Protein AF-A0A2H9Q437-F1 (afdb_monomer_lite)

pLDDT: mean 87.08, std 14.56, range [34.66, 98.44]

Radius of gyration: 19.04 Å; chains: 1; bounding box: 44×34×55 Å

Sequence (224 aa):
SFNDWSELGSDIAIENQYLFAENVIQGEKVYFIIVPFEMPYKIADVMSVFSQKYCFVNTPEEIKKELESLKGNVLPFNFTNSPSKCKDNSISVCFQSSGCDVNVKGTCTDRECKGELYKNGFIEKNNTQIYYSNGLLYGAVFSSPENYQCNVKRLVRKLGYVSEVYSEKSRLSANRCNTGLQPDTIFLSKLAENYKDLNDLRLIEAQAEIIDSKNKALGECNLY

Structure (mmCIF, N/CA/C/O backbone):
data_AF-A0A2H9Q437-F1
#
_entry.id   AF-A0A2H9Q437-F1
#
loop_
_atom_site.group_PDB
_atom_site.id
_atom_site.type_symbol
_atom_site.label_atom_id
_atom_site.label_alt_id
_atom_site.label_comp_id
_atom_site.label_asym_id
_atom_site.label_entity_id
_atom_site.label_seq_id
_atom_site.pdbx_PDB_ins_code
_atom_site.Cartn_x
_atom_site.Cartn_y
_atom_site.Cartn_z
_atom_site.occupancy
_atom_site.B_iso_or_equiv
_atom_site.auth_seq_id
_atom_site.auth_comp_id
_atom_site.auth_asym_id
_atom_site.auth_atom_id
_atom_site.pdbx_PDB_model_num
ATOM 1 N N . SER A 1 1 ? -21.218 0.328 -28.872 1.00 34.66 1 SER A N 1
ATOM 2 C CA . SER A 1 1 ? -22.243 0.738 -27.899 1.00 34.66 1 SER A CA 1
ATOM 3 C C . SER A 1 1 ? -21.690 0.425 -26.521 1.00 34.66 1 SER A C 1
ATOM 5 O O . SER A 1 1 ? -21.534 -0.747 -26.223 1.00 34.66 1 SER A O 1
ATOM 7 N N . PHE A 1 2 ? -21.237 1.434 -25.776 1.00 35.12 2 PHE A N 1
ATOM 8 C CA . PHE A 1 2 ? -20.540 1.311 -24.484 1.00 35.12 2 PHE A CA 1
ATOM 9 C C . PHE A 1 2 ? -21.347 2.090 -23.443 1.00 35.12 2 PHE A C 1
ATOM 11 O O . PHE A 1 2 ? -20.992 3.223 -23.132 1.00 35.12 2 PHE A O 1
ATOM 18 N N . ASN A 1 3 ? -22.503 1.568 -23.021 1.00 41.91 3 ASN A N 1
ATOM 19 C CA . ASN A 1 3 ? -23.325 2.286 -22.045 1.00 41.91 3 ASN A CA 1
ATOM 20 C C . ASN A 1 3 ? -24.351 1.429 -21.290 1.00 41.91 3 ASN A C 1
ATOM 22 O O . ASN A 1 3 ? -25.426 1.926 -20.988 1.00 41.91 3 ASN A O 1
ATOM 26 N N . ASP A 1 4 ? -24.013 0.189 -20.937 1.00 38.34 4 ASP A N 1
ATOM 27 C CA . ASP A 1 4 ? -24.803 -0.563 -19.958 1.00 38.34 4 ASP A CA 1
ATOM 28 C C . ASP A 1 4 ? -23.929 -0.868 -18.742 1.00 38.34 4 ASP A C 1
ATOM 30 O O . ASP A 1 4 ? -23.079 -1.758 -18.758 1.00 38.34 4 ASP A O 1
ATOM 34 N N . TRP A 1 5 ? -24.110 -0.072 -17.689 1.00 47.59 5 TRP A N 1
ATOM 35 C CA . TRP A 1 5 ? -23.714 -0.469 -16.344 1.00 47.59 5 TRP A CA 1
ATOM 36 C C . TRP A 1 5 ? -24.651 -1.595 -15.909 1.00 47.59 5 TRP A C 1
ATOM 38 O O . TRP A 1 5 ? -25.869 -1.437 -15.971 1.00 47.59 5 TRP A O 1
ATOM 48 N N . SER A 1 6 ? -24.093 -2.731 -15.497 1.00 44.50 6 SER A N 1
ATOM 49 C CA . SER A 1 6 ? -24.877 -3.864 -15.010 1.00 44.50 6 SER A CA 1
ATOM 50 C C . SER A 1 6 ? -25.648 -3.487 -13.740 1.00 44.50 6 SER A C 1
ATOM 52 O O . SER A 1 6 ? -25.113 -2.805 -12.862 1.00 44.50 6 SER A O 1
ATOM 54 N N . GLU A 1 7 ? -26.905 -3.927 -13.647 1.00 42.28 7 GLU A N 1
ATOM 55 C CA . GLU A 1 7 ? -27.774 -3.714 -12.487 1.00 42.28 7 GLU A CA 1
ATOM 56 C C . GLU A 1 7 ? -27.087 -4.161 -11.184 1.00 42.28 7 GLU A C 1
ATOM 58 O O . GLU A 1 7 ? -26.446 -5.212 -11.119 1.00 42.28 7 GLU A O 1
ATOM 63 N N . LEU A 1 8 ? -27.219 -3.354 -10.125 1.00 42.88 8 LEU A N 1
ATOM 64 C CA . LEU A 1 8 ? -26.717 -3.681 -8.788 1.00 42.88 8 LEU A CA 1
ATOM 65 C C . LEU A 1 8 ? -27.310 -5.024 -8.333 1.00 42.88 8 LEU A C 1
ATOM 67 O O . LEU A 1 8 ? -28.502 -5.110 -8.052 1.00 42.88 8 LEU A O 1
ATOM 71 N N . GLY A 1 9 ? -26.466 -6.055 -8.253 1.00 45.25 9 GLY A N 1
ATOM 72 C CA . GLY A 1 9 ? -26.863 -7.419 -7.885 1.00 45.25 9 GLY A CA 1
ATOM 73 C C . GLY A 1 9 ? -26.708 -8.465 -8.993 1.00 45.25 9 GLY A C 1
ATOM 74 O O . GLY A 1 9 ? -26.935 -9.641 -8.721 1.00 45.25 9 GLY A O 1
ATOM 75 N N . SER A 1 10 ? -26.290 -8.093 -10.208 1.00 38.56 10 SER A N 1
ATOM 76 C CA . SER A 1 10 ? -25.803 -9.081 -11.179 1.00 38.56 10 SER A CA 1
ATOM 77 C C . SER A 1 10 ? -24.508 -9.726 -10.674 1.00 38.56 10 SER A C 1
ATOM 79 O O . SER A 1 10 ? -23.687 -9.020 -10.088 1.00 38.56 10 SER A O 1
ATOM 81 N N . ASP A 1 11 ? -24.296 -11.018 -10.939 1.00 40.59 11 ASP A N 1
ATOM 82 C CA . ASP A 1 11 ? -23.022 -11.707 -10.697 1.00 40.59 11 ASP A CA 1
ATOM 83 C C . ASP A 1 11 ? -21.885 -10.969 -11.417 1.00 40.59 11 ASP A C 1
ATOM 85 O O . ASP A 1 11 ? -21.627 -11.170 -12.606 1.00 40.59 11 ASP A O 1
ATOM 89 N N . ILE A 1 12 ? -21.193 -10.082 -10.702 1.00 43.88 12 ILE A N 1
ATOM 90 C CA . ILE A 1 12 ? -19.955 -9.504 -11.197 1.00 43.88 12 ILE A CA 1
ATOM 91 C C . ILE A 1 12 ? -18.882 -10.541 -10.892 1.00 43.88 12 ILE A C 1
ATOM 93 O O . ILE A 1 12 ? -18.331 -10.592 -9.793 1.00 43.88 12 ILE A O 1
ATOM 97 N N . ALA A 1 13 ? -18.575 -11.375 -11.880 1.00 42.72 13 ALA A N 1
ATOM 98 C CA . ALA A 1 13 ? -17.328 -12.117 -11.883 1.00 42.72 13 ALA A CA 1
ATOM 99 C C . ALA A 1 13 ? -16.179 -11.106 -12.044 1.00 42.72 13 ALA A C 1
ATOM 101 O O . ALA A 1 13 ? -15.689 -10.881 -13.150 1.00 42.72 13 ALA A O 1
ATOM 102 N N . ILE A 1 14 ? -15.763 -10.443 -10.955 1.00 47.12 14 ILE A N 1
ATOM 103 C CA . ILE A 1 14 ? -14.483 -9.739 -10.978 1.00 47.12 14 ILE A CA 1
ATOM 104 C C . ILE A 1 14 ? -13.384 -10.795 -10.870 1.00 47.12 14 ILE A C 1
ATOM 106 O O . ILE A 1 14 ? -13.000 -11.230 -9.782 1.00 47.12 14 ILE A O 1
ATOM 110 N N . GLU A 1 15 ? -12.849 -11.204 -12.014 1.00 49.69 15 GLU A N 1
ATOM 111 C CA . GLU A 1 15 ? -11.624 -11.990 -12.040 1.00 49.69 15 GLU A CA 1
ATOM 112 C C . GLU A 1 15 ? -10.456 -11.131 -11.518 1.00 49.69 15 GLU A C 1
ATOM 114 O O . GLU A 1 15 ? -10.170 -10.052 -12.037 1.00 49.69 15 GLU A O 1
ATOM 119 N N . ASN A 1 16 ? -9.737 -11.639 -10.510 1.00 54.88 16 ASN A N 1
ATOM 120 C CA . ASN A 1 16 ? -8.502 -11.068 -9.940 1.00 54.88 16 ASN A CA 1
ATOM 121 C C . ASN A 1 16 ? -8.636 -9.890 -8.951 1.00 54.88 16 ASN A C 1
ATOM 123 O O . ASN A 1 16 ? -7.741 -9.041 -8.897 1.00 54.88 16 ASN A O 1
ATOM 127 N N . GLN A 1 17 ? -9.684 -9.850 -8.124 1.00 64.94 17 GLN A N 1
ATOM 128 C CA . GLN A 1 17 ? -9.726 -8.948 -6.965 1.00 64.94 17 GLN A CA 1
ATOM 129 C C . GLN A 1 17 ? -8.932 -9.482 -5.769 1.00 64.94 17 GLN A C 1
ATOM 131 O O . GLN A 1 17 ? -8.966 -10.671 -5.439 1.00 64.94 17 GLN A O 1
ATOM 136 N N . TYR A 1 18 ? -8.220 -8.573 -5.104 1.00 82.69 18 TYR A N 1
ATOM 137 C CA . TYR A 1 18 ? -7.504 -8.855 -3.866 1.00 82.69 18 TYR A CA 1
ATOM 138 C C . TYR A 1 18 ? -8.364 -8.388 -2.705 1.00 82.69 18 TYR A C 1
ATOM 140 O O . TYR A 1 18 ? -8.604 -7.192 -2.549 1.00 82.69 18 TYR A O 1
ATOM 148 N N . LEU A 1 19 ? -8.853 -9.358 -1.939 1.00 87.88 19 LEU A N 1
ATOM 149 C CA . LEU A 1 19 ? -9.804 -9.156 -0.858 1.00 87.88 19 LEU A CA 1
ATOM 150 C C . LEU A 1 19 ? -9.075 -8.906 0.461 1.00 87.88 19 LEU A C 1
ATOM 152 O O . LEU A 1 19 ? -8.436 -9.810 0.997 1.00 87.88 19 LEU A O 1
ATOM 156 N N . PHE A 1 20 ? -9.233 -7.712 1.012 1.00 94.12 20 PHE A N 1
ATOM 157 C CA . PHE A 1 20 ? -8.734 -7.328 2.323 1.00 94.12 20 PHE A CA 1
ATOM 158 C C . PHE A 1 20 ? -9.893 -7.321 3.313 1.00 94.12 20 PHE A C 1
ATOM 160 O O . PHE A 1 20 ? -10.792 -6.492 3.220 1.00 94.12 20 PHE A O 1
ATOM 167 N N . ALA A 1 21 ? -9.873 -8.249 4.263 1.00 93.75 21 ALA A N 1
ATOM 168 C CA . ALA A 1 21 ? -10.899 -8.363 5.289 1.00 93.75 21 ALA A CA 1
ATOM 169 C C . ALA A 1 21 ? -10.328 -8.907 6.600 1.00 93.75 21 ALA A C 1
ATOM 171 O O . ALA A 1 21 ? -9.226 -9.465 6.641 1.00 93.75 21 ALA A O 1
ATOM 172 N N . GLU A 1 22 ? -11.082 -8.746 7.682 1.00 93.38 22 GLU A N 1
ATOM 173 C CA . GLU A 1 22 ? -10.845 -9.476 8.926 1.00 93.38 22 GLU A CA 1
ATOM 174 C C . GLU A 1 22 ? -10.922 -10.995 8.713 1.00 93.38 22 GLU A C 1
ATOM 176 O O . GLU A 1 22 ? -11.561 -11.478 7.777 1.00 93.38 22 GLU A O 1
ATOM 181 N N . ASN A 1 23 ? -10.295 -11.762 9.610 1.00 89.31 23 ASN A N 1
ATOM 182 C CA . ASN A 1 23 ? -10.333 -13.231 9.573 1.00 89.31 23 ASN A CA 1
ATOM 183 C C . ASN A 1 23 ? -11.765 -13.783 9.655 1.00 89.31 23 ASN A C 1
ATOM 185 O O . ASN A 1 23 ? -12.073 -14.817 9.066 1.00 89.31 23 ASN A O 1
ATOM 189 N N . VAL A 1 24 ? -12.640 -13.085 10.382 1.00 87.38 24 VAL A N 1
ATOM 190 C CA . VAL A 1 24 ? -14.064 -13.401 10.483 1.00 87.38 24 VAL A CA 1
ATOM 191 C C . VAL A 1 24 ? -14.851 -12.105 10.344 1.00 87.38 24 VAL A C 1
ATOM 193 O O . VAL A 1 24 ? -14.668 -11.172 11.123 1.00 87.38 24 VAL A O 1
ATOM 196 N N . ILE A 1 25 ? -15.760 -12.057 9.372 1.00 85.75 25 ILE A N 1
ATOM 197 C CA . ILE A 1 25 ? -16.700 -10.947 9.211 1.00 85.75 25 ILE A CA 1
ATOM 198 C C . ILE A 1 25 ? -18.007 -11.334 9.897 1.00 85.75 25 ILE A C 1
ATOM 200 O O . ILE A 1 25 ? -18.633 -12.330 9.540 1.00 85.75 25 ILE A O 1
ATOM 204 N N . GLN A 1 26 ? -18.420 -10.544 10.885 1.00 83.38 26 GLN A N 1
ATOM 205 C CA . GLN A 1 26 ? -19.687 -10.723 11.595 1.00 83.38 26 GLN A CA 1
ATOM 206 C C . GLN A 1 26 ? -20.509 -9.441 11.501 1.00 83.38 26 GLN A C 1
ATOM 208 O O . GLN A 1 26 ? -20.019 -8.357 11.822 1.00 83.38 26 GLN A O 1
ATOM 213 N N . GLY A 1 27 ? -21.757 -9.551 11.060 1.00 82.12 27 GLY A N 1
ATOM 214 C CA . GLY A 1 27 ? -22.682 -8.426 10.986 1.00 82.12 27 GLY A CA 1
ATOM 215 C C . GLY A 1 27 ? -23.828 -8.689 10.020 1.00 82.12 27 GLY A C 1
ATOM 216 O O . GLY A 1 27 ? -23.713 -9.508 9.115 1.00 82.12 27 GLY A O 1
ATOM 217 N N . GLU A 1 28 ? -24.935 -7.974 10.208 1.00 82.38 28 GLU A N 1
ATOM 218 C CA . GLU A 1 28 ? -26.109 -8.059 9.325 1.00 82.38 28 GLU A CA 1
ATOM 219 C C . GLU A 1 28 ? -25.860 -7.431 7.947 1.00 82.38 28 GLU A C 1
ATOM 221 O O . GLU A 1 28 ? -26.541 -7.757 6.978 1.00 82.38 28 GLU A O 1
ATOM 226 N N . LYS A 1 29 ? -24.896 -6.507 7.861 1.00 87.19 29 LYS A N 1
ATOM 227 C CA . LYS A 1 29 ? -24.512 -5.807 6.634 1.00 87.19 29 LYS A CA 1
ATOM 228 C C . LYS A 1 29 ? -23.013 -5.916 6.420 1.00 87.19 29 LYS A C 1
ATOM 230 O O . LYS A 1 29 ? -22.235 -5.728 7.355 1.00 87.19 29 LYS A O 1
ATOM 235 N N . VAL A 1 30 ? -22.637 -6.164 5.173 1.00 88.75 30 VAL A N 1
ATOM 236 C CA . VAL A 1 30 ? -21.254 -6.169 4.706 1.00 88.75 30 VAL A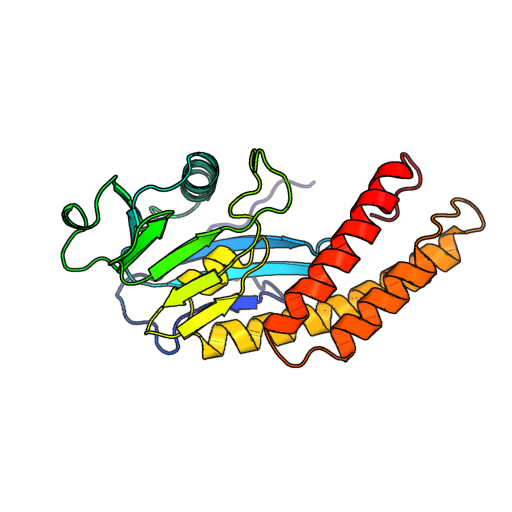 CA 1
ATOM 237 C C . VAL A 1 30 ? -21.087 -5.003 3.744 1.00 88.75 30 VAL A C 1
ATOM 239 O O . VAL A 1 30 ? -21.902 -4.804 2.845 1.00 88.75 30 VAL A O 1
ATOM 242 N N . TYR A 1 31 ? -20.041 -4.222 3.962 1.00 89.38 31 TYR A N 1
ATOM 243 C CA . TYR A 1 31 ? -19.655 -3.086 3.145 1.00 89.38 31 TYR A CA 1
ATOM 244 C C . TYR A 1 31 ? -18.354 -3.416 2.440 1.00 89.38 31 TYR A C 1
ATOM 246 O O . TYR A 1 31 ? -17.525 -4.169 2.953 1.00 89.38 31 TYR A O 1
ATOM 254 N N . PHE A 1 32 ? -18.169 -2.821 1.274 1.00 87.81 32 PHE A N 1
ATOM 255 C CA . PHE A 1 32 ? -16.923 -2.919 0.548 1.00 87.81 32 PHE A CA 1
ATOM 256 C C . PHE A 1 32 ? -16.563 -1.574 -0.058 1.00 87.81 32 PHE A C 1
ATOM 258 O O . PHE A 1 32 ? -17.437 -0.785 -0.425 1.00 87.81 32 PHE A O 1
ATOM 265 N N . ILE A 1 33 ? -15.265 -1.340 -0.169 1.00 88.56 33 ILE A N 1
ATOM 266 C CA . ILE A 1 33 ? -14.701 -0.270 -0.978 1.00 88.56 33 ILE A CA 1
ATOM 267 C C . ILE A 1 33 ? -13.684 -0.865 -1.939 1.00 88.56 33 ILE A C 1
ATOM 269 O O . ILE A 1 33 ? -13.053 -1.876 -1.630 1.00 88.56 33 ILE A O 1
ATOM 273 N N . ILE A 1 34 ? -13.546 -0.246 -3.105 1.00 87.75 34 ILE A N 1
ATOM 274 C CA . ILE A 1 34 ? -12.624 -0.688 -4.145 1.00 87.75 34 ILE A CA 1
ATOM 275 C C . ILE A 1 34 ? -11.745 0.499 -4.510 1.00 87.75 34 ILE A C 1
ATOM 277 O O . ILE A 1 34 ? -12.262 1.546 -4.896 1.00 87.75 34 ILE A O 1
ATOM 281 N N . VAL A 1 35 ? -10.433 0.324 -4.386 1.00 87.94 35 VAL A N 1
ATOM 282 C CA . VAL A 1 35 ? -9.434 1.349 -4.704 1.00 87.94 35 VAL A CA 1
ATOM 283 C C . VAL A 1 35 ? -8.406 0.749 -5.666 1.00 87.94 35 VAL A C 1
ATOM 285 O O . VAL A 1 35 ? -7.940 -0.370 -5.430 1.00 87.94 35 VAL A O 1
ATOM 288 N N . PRO A 1 36 ? -8.052 1.430 -6.769 1.00 88.88 36 PRO A N 1
ATOM 289 C CA . PRO A 1 36 ? -7.011 0.946 -7.666 1.00 88.88 36 PRO A CA 1
ATOM 290 C C . PRO A 1 36 ? -5.653 0.922 -6.953 1.00 88.88 36 PRO A C 1
ATOM 292 O O . PRO A 1 36 ? -5.295 1.844 -6.224 1.00 88.88 36 PRO A O 1
ATOM 295 N N . PHE A 1 37 ? -4.879 -0.135 -7.185 1.00 91.69 37 PHE A N 1
ATOM 296 C CA . PHE A 1 37 ? -3.501 -0.249 -6.720 1.00 91.69 37 PHE A CA 1
ATOM 297 C C . PHE A 1 37 ? -2.537 -0.186 -7.905 1.00 91.69 37 PHE A C 1
ATOM 299 O O . PHE A 1 37 ? -2.549 -1.049 -8.793 1.00 91.69 37 PHE A O 1
ATOM 306 N N . GLU A 1 38 ? -1.691 0.841 -7.891 1.00 92.81 38 GLU A N 1
ATOM 307 C CA . GLU A 1 38 ? -0.719 1.153 -8.937 1.00 92.81 38 GLU A CA 1
ATOM 308 C C . GLU A 1 38 ? 0.684 1.229 -8.338 1.00 92.81 38 GLU A C 1
ATOM 310 O O . GLU A 1 38 ? 0.889 1.891 -7.316 1.00 92.81 38 GLU A O 1
ATOM 315 N N . MET A 1 39 ? 1.635 0.522 -8.957 1.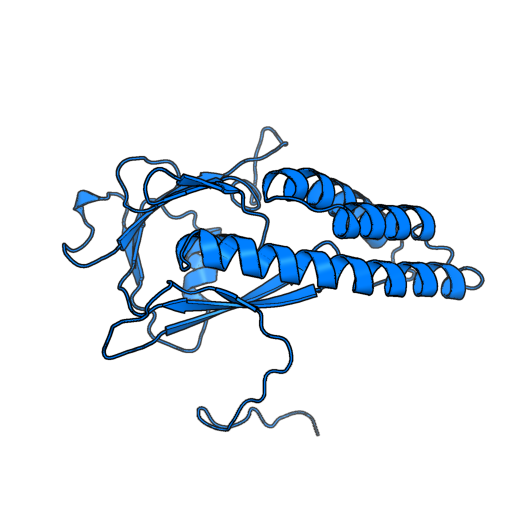00 93.69 39 MET A N 1
ATOM 316 C CA . MET A 1 39 ? 3.026 0.489 -8.501 1.00 93.69 39 MET A CA 1
ATOM 317 C C . MET A 1 39 ? 3.964 -0.102 -9.574 1.00 93.69 39 MET A C 1
ATOM 319 O O . MET A 1 39 ? 4.297 -1.273 -9.479 1.00 93.69 39 MET A O 1
ATOM 323 N N . PRO A 1 40 ? 4.434 0.642 -10.593 1.00 94.94 40 PRO A N 1
ATOM 324 C CA . PRO A 1 40 ? 4.066 2.016 -10.930 1.00 94.94 40 PRO A CA 1
ATOM 325 C C . PRO A 1 40 ? 2.863 2.118 -11.873 1.00 94.94 40 PRO A C 1
ATOM 327 O O . PRO A 1 40 ? 2.181 3.129 -11.895 1.00 94.94 40 PRO A O 1
ATOM 330 N N . TYR A 1 41 ? 2.582 1.072 -12.641 1.00 93.44 41 TYR A N 1
ATOM 331 C CA . TYR A 1 41 ? 1.376 0.944 -13.458 1.00 93.44 41 TYR A CA 1
ATOM 332 C C . TYR A 1 41 ? 0.290 0.199 -12.670 1.00 93.44 41 TYR A C 1
ATOM 334 O O . TYR A 1 41 ? 0.561 -0.403 -11.624 1.00 93.44 41 TYR A O 1
ATOM 342 N N . LYS A 1 42 ? -0.947 0.197 -13.181 1.00 92.44 42 LYS A N 1
ATOM 343 C CA . LYS A 1 42 ? -2.077 -0.509 -12.559 1.00 92.44 42 LYS A CA 1
ATOM 344 C C . LYS A 1 42 ? -1.806 -2.011 -12.418 1.00 92.44 42 LYS A C 1
ATOM 346 O O . LYS A 1 42 ? -1.592 -2.711 -13.408 1.00 92.44 42 LYS A O 1
ATOM 351 N N . ILE A 1 43 ? -1.872 -2.512 -11.183 1.00 93.00 43 ILE A N 1
ATOM 352 C CA . ILE A 1 43 ? -1.651 -3.926 -10.844 1.00 93.00 43 ILE A CA 1
ATOM 353 C C . ILE A 1 43 ? -2.975 -4.642 -10.628 1.00 93.00 43 ILE A C 1
ATOM 355 O O . ILE A 1 43 ? -3.213 -5.716 -11.187 1.00 93.00 43 ILE A O 1
ATOM 359 N N . ALA A 1 44 ? -3.845 -4.075 -9.802 1.00 91.56 44 ALA A N 1
ATOM 360 C CA . ALA A 1 44 ? -5.143 -4.648 -9.486 1.00 91.56 44 ALA A CA 1
ATOM 361 C C . ALA A 1 44 ? -6.059 -3.587 -8.884 1.00 91.56 44 ALA A C 1
ATOM 363 O O . ALA A 1 44 ? -5.602 -2.520 -8.487 1.00 91.56 44 ALA A O 1
ATOM 364 N N . ASP A 1 45 ? -7.337 -3.924 -8.768 1.00 89.06 45 ASP A N 1
ATOM 365 C CA . ASP A 1 45 ? -8.249 -3.207 -7.890 1.00 89.06 45 ASP A CA 1
ATOM 366 C C . ASP A 1 45 ? -8.277 -3.932 -6.533 1.00 89.06 45 ASP A C 1
ATOM 368 O O . ASP A 1 45 ? -8.464 -5.154 -6.458 1.00 89.06 45 ASP A O 1
ATOM 372 N N . VAL A 1 46 ? -8.014 -3.182 -5.465 1.00 90.62 46 VAL A N 1
ATOM 373 C CA . VAL A 1 46 ? -7.979 -3.659 -4.082 1.00 90.62 46 VAL A CA 1
ATOM 374 C C . VAL A 1 46 ? -9.359 -3.476 -3.479 1.00 90.62 46 VAL A C 1
ATOM 376 O O . VAL A 1 46 ? -9.863 -2.359 -3.407 1.00 90.62 46 VAL A O 1
ATOM 379 N N . MET A 1 47 ? -9.969 -4.578 -3.048 1.00 90.94 47 MET A N 1
ATOM 380 C CA . MET A 1 47 ? -11.276 -4.563 -2.406 1.00 90.94 47 MET A CA 1
ATOM 381 C C . MET A 1 47 ? -11.104 -4.757 -0.903 1.00 90.94 47 MET A C 1
ATOM 383 O O . MET A 1 47 ? -10.664 -5.820 -0.466 1.00 90.94 47 MET A O 1
ATOM 387 N N . SER A 1 48 ? -11.501 -3.767 -0.112 1.00 91.81 48 SER A N 1
ATOM 388 C CA . SER A 1 48 ? -11.580 -3.905 1.342 1.00 91.81 48 SER A CA 1
ATOM 389 C C . SER A 1 48 ? -13.012 -4.173 1.767 1.00 91.81 48 SER A C 1
ATOM 391 O O . SER A 1 48 ? -13.903 -3.409 1.402 1.00 91.81 48 SER A O 1
ATOM 393 N N . VAL A 1 49 ? -13.227 -5.228 2.551 1.00 91.44 49 VAL A N 1
ATOM 394 C CA . VAL A 1 49 ? -14.549 -5.695 2.982 1.00 91.44 49 VAL A CA 1
ATOM 395 C C . VAL A 1 49 ? -14.622 -5.732 4.503 1.00 91.44 49 VAL A C 1
ATOM 397 O O . VAL A 1 49 ? -13.743 -6.277 5.168 1.00 91.44 49 VAL A O 1
ATOM 400 N N . PHE A 1 50 ? -15.677 -5.140 5.055 1.00 92.12 50 PHE A N 1
ATOM 401 C CA . PHE A 1 50 ? -15.857 -4.959 6.494 1.00 92.12 50 PHE A CA 1
ATOM 402 C C . PHE A 1 50 ? -17.347 -4.876 6.852 1.00 92.12 50 PHE A C 1
ATOM 404 O O . PHE A 1 50 ? -18.188 -4.552 6.017 1.00 92.12 50 PHE A O 1
ATOM 411 N N . SER A 1 51 ? -17.697 -5.153 8.106 1.00 92.44 51 SER A N 1
ATOM 412 C CA . SER A 1 51 ? -19.079 -5.039 8.616 1.00 92.44 51 SER A CA 1
ATOM 413 C C . SER A 1 51 ? -19.214 -4.034 9.763 1.00 92.44 51 SER A C 1
ATOM 415 O O . SER A 1 51 ? -20.324 -3.649 10.141 1.00 92.44 51 SER A O 1
ATOM 417 N N . GLN A 1 52 ? -18.087 -3.594 10.323 1.00 92.62 52 GLN A N 1
ATOM 418 C CA . GLN A 1 52 ? -18.031 -2.720 11.485 1.00 92.62 52 GLN A CA 1
ATOM 419 C C . GLN A 1 52 ? -18.274 -1.255 11.108 1.00 92.62 52 GLN A C 1
ATOM 421 O O . GLN A 1 52 ? -18.113 -0.836 9.961 1.00 92.62 52 GLN A O 1
ATOM 426 N N . LYS A 1 53 ? -18.662 -0.459 12.108 1.00 93.44 53 LYS A N 1
ATOM 427 C CA . LYS A 1 53 ? -18.741 1.000 11.989 1.00 93.44 53 LYS A CA 1
ATOM 428 C C . LYS A 1 53 ? -17.362 1.584 12.256 1.00 93.44 53 LYS A C 1
ATOM 430 O O . LYS A 1 53 ? -16.715 1.160 13.209 1.00 93.44 53 LYS A O 1
ATOM 435 N N . TYR A 1 54 ? -16.957 2.577 11.475 1.00 94.75 54 TYR A N 1
ATOM 436 C CA . TYR A 1 54 ? -15.666 3.238 11.644 1.00 94.75 54 TYR A CA 1
ATOM 437 C C . TYR A 1 54 ? -15.851 4.710 12.002 1.00 94.75 54 TYR A C 1
ATOM 439 O O . TYR A 1 54 ? -16.673 5.416 11.417 1.00 94.75 54 TYR A O 1
ATOM 447 N N . CYS A 1 55 ? -15.081 5.168 12.980 1.00 95.88 55 CYS A N 1
ATOM 448 C CA . CYS A 1 55 ? -14.997 6.564 13.372 1.00 95.88 55 CYS A CA 1
ATOM 449 C C . CYS A 1 55 ? -13.602 7.080 13.026 1.00 95.88 55 CYS A C 1
ATOM 451 O O . CYS A 1 55 ? -12.621 6.740 13.684 1.00 95.88 55 CYS A O 1
ATOM 453 N N . PHE A 1 56 ? -13.506 7.887 11.981 1.00 95.94 56 PHE A N 1
ATOM 454 C CA . PHE A 1 56 ? -12.255 8.473 11.540 1.00 95.94 56 PHE A CA 1
ATOM 455 C C . PHE A 1 56 ? -12.016 9.796 12.276 1.00 95.94 56 PHE A C 1
ATOM 457 O O . PHE A 1 56 ? -12.858 10.697 12.272 1.00 95.94 56 PHE A O 1
ATOM 464 N N . VAL A 1 57 ? -10.871 9.898 12.942 1.00 96.25 57 VAL A N 1
ATOM 465 C CA . VAL A 1 57 ? -10.502 11.003 13.827 1.00 96.25 57 VAL A CA 1
ATOM 466 C C . VAL A 1 57 ? -9.371 11.802 13.190 1.00 96.25 57 VAL A C 1
ATOM 468 O O . VAL A 1 57 ? -8.347 11.230 12.816 1.00 96.25 57 VAL A O 1
ATOM 471 N N . ASN A 1 58 ? -9.549 13.124 13.102 1.00 94.81 58 ASN A N 1
ATOM 472 C CA . ASN A 1 58 ? -8.589 14.064 12.505 1.00 94.81 58 ASN A CA 1
ATOM 473 C C . ASN A 1 58 ? -8.202 13.704 11.062 1.00 94.81 58 ASN A C 1
ATOM 475 O O . ASN A 1 58 ? -7.067 13.905 10.639 1.00 94.81 58 ASN A O 1
ATOM 479 N N . THR A 1 59 ? -9.150 13.151 10.306 1.00 93.94 59 THR A N 1
ATOM 480 C CA . THR A 1 59 ? -8.932 12.720 8.924 1.00 93.94 59 THR A CA 1
ATOM 481 C C . THR A 1 59 ? -8.490 13.891 8.048 1.00 93.94 59 THR A C 1
ATOM 483 O O . THR A 1 59 ? -9.186 14.910 8.026 1.00 93.94 59 THR A O 1
ATOM 486 N N . PRO A 1 60 ? -7.382 13.752 7.302 1.00 92.56 60 PRO A N 1
ATOM 487 C CA . PRO A 1 60 ? -6.989 14.712 6.277 1.00 92.56 60 PRO A CA 1
ATOM 488 C C . PRO A 1 60 ? -8.101 14.908 5.250 1.00 92.56 60 PRO A C 1
ATOM 490 O O . PRO A 1 60 ? -8.822 13.964 4.918 1.00 92.56 60 PRO A O 1
ATOM 493 N N . GLU A 1 61 ? -8.231 16.126 4.731 1.00 91.31 61 GLU A N 1
ATOM 494 C CA . GLU A 1 61 ? -9.327 16.483 3.827 1.00 91.31 61 GLU A CA 1
ATOM 495 C C . GLU A 1 61 ? -9.286 15.671 2.523 1.00 91.31 61 GLU A C 1
ATOM 497 O O . GLU A 1 61 ? -10.335 15.325 1.984 1.00 91.31 61 GLU A O 1
ATOM 502 N N . GLU A 1 62 ? -8.096 15.316 2.034 1.00 89.44 62 GLU A N 1
ATOM 503 C CA . GLU A 1 62 ? -7.913 14.488 0.839 1.00 89.44 62 GLU A CA 1
ATOM 504 C C . GLU A 1 62 ? -8.501 13.085 1.035 1.00 89.44 62 GLU A C 1
ATOM 506 O O . GLU A 1 62 ? -9.316 12.639 0.230 1.00 89.44 62 GLU A O 1
ATOM 511 N N . ILE A 1 63 ? -8.163 12.431 2.151 1.00 90.94 63 ILE A N 1
ATOM 512 C CA . ILE A 1 63 ? -8.665 11.095 2.510 1.00 90.94 63 ILE A CA 1
ATOM 513 C C . ILE A 1 63 ? -10.163 11.142 2.794 1.00 90.94 63 ILE A C 1
ATOM 515 O O . ILE A 1 63 ? -10.911 10.252 2.395 1.00 90.94 63 ILE A O 1
ATOM 519 N N . LYS A 1 64 ? -10.627 12.190 3.480 1.00 91.62 64 LYS A N 1
ATOM 520 C CA . LYS A 1 64 ? -12.050 12.368 3.757 1.00 91.62 64 LYS A CA 1
ATOM 521 C C . LYS A 1 64 ? -12.848 12.477 2.457 1.00 91.62 64 LYS A C 1
ATOM 523 O O . LYS A 1 64 ? -13.831 11.757 2.298 1.00 91.62 64 LYS A O 1
ATOM 528 N N . LYS A 1 65 ? -12.400 13.316 1.515 1.00 90.06 65 LYS A N 1
ATOM 529 C CA . LYS A 1 65 ? -13.022 13.450 0.191 1.00 90.06 65 LYS A CA 1
ATOM 530 C C . LYS A 1 65 ? -12.979 12.150 -0.593 1.00 90.06 65 LYS A C 1
ATOM 532 O O . LYS A 1 65 ? -13.978 11.809 -1.215 1.00 90.06 65 LYS A O 1
ATOM 537 N N . GLU A 1 66 ? -11.861 11.427 -0.559 1.00 88.44 66 GLU A N 1
ATOM 538 C CA . GLU A 1 66 ? -11.755 10.113 -1.191 1.00 88.44 66 GLU A CA 1
ATOM 539 C C . GLU A 1 66 ? -12.823 9.163 -0.630 1.00 88.44 66 GLU A C 1
ATOM 541 O O . GLU A 1 66 ? -13.668 8.691 -1.389 1.00 88.44 66 GLU A O 1
ATOM 546 N N . LEU A 1 67 ? -12.874 8.980 0.693 1.00 88.75 67 LEU A N 1
ATOM 547 C CA . LEU A 1 67 ? -13.844 8.110 1.365 1.00 88.75 67 LEU A CA 1
ATOM 548 C C . LEU A 1 67 ? -15.306 8.523 1.128 1.00 88.75 67 LEU A C 1
ATOM 550 O O . LEU A 1 67 ? -16.165 7.657 0.971 1.00 88.75 67 LEU A O 1
ATOM 554 N N . GLU A 1 68 ? -15.599 9.824 1.082 1.00 87.50 68 GLU A N 1
ATOM 555 C CA . GLU A 1 68 ? -16.932 10.352 0.757 1.00 87.50 68 GLU A CA 1
ATOM 556 C C . GLU A 1 68 ? -17.279 10.186 -0.736 1.00 87.50 68 GLU A C 1
ATOM 558 O O . GLU A 1 68 ? -18.453 10.045 -1.088 1.00 87.50 68 GLU A O 1
ATOM 563 N N . SER A 1 69 ? -16.275 10.184 -1.622 1.00 85.06 69 SER A N 1
ATOM 564 C CA . SER A 1 69 ? -16.446 10.039 -3.074 1.00 85.06 69 SER A CA 1
ATOM 565 C C . SER A 1 69 ? -16.674 8.601 -3.535 1.00 85.06 69 SER A C 1
ATOM 567 O O . SER A 1 69 ? -17.166 8.405 -4.651 1.00 85.06 69 SER A O 1
ATOM 569 N N . LEU A 1 70 ? -16.354 7.610 -2.695 1.00 78.69 70 LEU A N 1
ATOM 570 C CA . LEU A 1 70 ? -16.611 6.190 -2.939 1.00 78.69 70 LEU A CA 1
ATOM 571 C C . LEU A 1 70 ? -18.131 5.935 -2.937 1.00 78.69 70 LEU A C 1
ATOM 573 O O . LEU A 1 70 ? -18.735 5.497 -1.959 1.00 78.69 70 LEU A O 1
ATOM 577 N N . LYS A 1 71 ? -18.769 6.273 -4.063 1.00 49.84 71 LYS A N 1
ATOM 578 C CA . LYS A 1 71 ? -20.200 6.101 -4.325 1.00 49.84 71 LYS A CA 1
ATOM 579 C C . LYS A 1 71 ? -20.559 4.616 -4.314 1.00 49.84 71 LYS A C 1
ATOM 581 O O . LYS A 1 71 ? -19.907 3.817 -4.975 1.00 49.84 71 LYS A O 1
ATOM 586 N N . GLY A 1 72 ? -21.658 4.268 -3.644 1.00 54.25 72 GLY A N 1
ATOM 587 C CA . GLY A 1 72 ? -22.299 2.958 -3.815 1.00 54.25 72 GLY A CA 1
ATOM 588 C C . GLY A 1 72 ? -22.971 2.396 -2.571 1.00 54.25 72 GLY A C 1
ATOM 589 O O . GLY A 1 72 ? -23.914 1.630 -2.701 1.00 54.25 72 GLY A O 1
ATOM 590 N N . ASN A 1 73 ? -22.561 2.816 -1.374 1.00 55.16 73 ASN A N 1
ATOM 591 C CA . ASN A 1 73 ? -23.182 2.410 -0.116 1.00 55.16 73 ASN A CA 1
ATOM 592 C C . ASN A 1 73 ? -23.113 3.571 0.877 1.00 55.16 73 ASN A C 1
ATOM 594 O O . ASN A 1 73 ? -22.135 4.314 0.888 1.00 55.16 73 ASN A O 1
ATOM 598 N N . VAL A 1 74 ? -24.124 3.728 1.737 1.00 73.75 74 VAL A N 1
ATOM 599 C CA . VAL A 1 74 ? -23.983 4.553 2.947 1.00 73.75 74 VAL A CA 1
ATOM 600 C C . VAL A 1 74 ? -22.966 3.834 3.829 1.00 73.75 74 VAL A C 1
ATOM 602 O O . VAL A 1 74 ? -23.328 2.943 4.600 1.00 73.75 74 VAL A O 1
ATOM 605 N N . LEU A 1 75 ? -21.683 4.141 3.630 1.00 84.69 75 LEU A N 1
ATOM 606 C CA . LEU A 1 75 ? -20.607 3.548 4.407 1.00 84.69 75 LEU A CA 1
ATOM 607 C C . LEU A 1 75 ? -20.833 3.925 5.876 1.00 84.69 75 LEU A C 1
ATOM 609 O O . LEU A 1 75 ? -21.229 5.058 6.168 1.00 84.69 75 LEU A O 1
ATOM 613 N N . PRO A 1 76 ? -20.621 2.997 6.821 1.00 90.44 76 PRO A N 1
ATOM 614 C CA . PRO A 1 76 ? -20.885 3.218 8.236 1.00 90.44 76 PRO A CA 1
ATOM 615 C C . PRO A 1 76 ? -19.758 4.041 8.882 1.00 90.44 76 PRO A C 1
ATOM 617 O O . PRO A 1 76 ? -19.213 3.666 9.923 1.00 90.44 76 PRO A O 1
ATOM 620 N N . PHE A 1 77 ? -19.383 5.139 8.228 1.00 92.06 77 PHE A N 1
ATOM 621 C CA . PHE A 1 77 ? -18.271 6.005 8.571 1.00 92.06 77 PHE A CA 1
ATOM 622 C C . PHE A 1 77 ? -18.778 7.276 9.241 1.00 92.06 77 PHE A C 1
ATOM 624 O O . PHE A 1 77 ? -19.802 7.849 8.865 1.00 92.06 77 PHE A O 1
ATOM 631 N N . ASN A 1 78 ? -18.046 7.734 10.244 1.00 93.06 78 ASN A N 1
ATOM 632 C CA . ASN A 1 78 ? -18.244 9.041 10.844 1.00 93.06 78 ASN A CA 1
ATOM 633 C C . ASN A 1 78 ? -16.896 9.741 10.976 1.00 93.06 78 ASN A C 1
ATOM 635 O O . ASN A 1 78 ? -15.912 9.106 11.336 1.00 93.06 78 ASN A O 1
ATOM 639 N N . PHE A 1 79 ? -16.865 11.040 10.699 1.00 93.94 79 PHE A N 1
ATOM 640 C CA . PHE A 1 79 ? -15.659 11.854 10.796 1.00 93.94 79 PHE A CA 1
ATOM 641 C C . PHE A 1 79 ? -15.758 12.777 12.008 1.00 93.94 79 PHE A C 1
ATOM 643 O O . PHE A 1 79 ? -16.751 13.494 12.170 1.00 93.94 79 PHE A O 1
ATOM 650 N N . THR A 1 80 ? -14.732 12.774 12.854 1.00 94.50 80 THR A N 1
ATOM 651 C CA . THR A 1 80 ? -14.657 13.621 14.049 1.00 94.50 80 THR A CA 1
ATOM 652 C C . THR A 1 80 ? -13.253 14.193 14.231 1.00 94.50 80 THR A C 1
ATOM 654 O O . THR A 1 80 ? -12.315 13.854 13.515 1.00 94.50 80 THR A O 1
ATOM 657 N N . ASN A 1 81 ? -13.102 15.080 15.211 1.00 93.25 81 ASN A N 1
ATOM 658 C CA . ASN A 1 81 ? -11.817 15.659 15.599 1.00 93.25 81 ASN A CA 1
ATOM 659 C C . ASN A 1 81 ? -11.298 15.148 16.954 1.00 93.25 81 ASN A C 1
ATOM 661 O O . ASN A 1 81 ? -10.359 15.711 17.511 1.00 93.25 81 ASN A O 1
ATOM 665 N N . SER A 1 82 ? -11.949 14.143 17.551 1.00 91.44 82 SER A N 1
ATOM 666 C CA . SER A 1 82 ? -11.525 13.601 18.842 1.00 91.44 82 SER A CA 1
ATOM 667 C C . SER A 1 82 ? -12.015 12.166 19.039 1.00 91.44 82 SER A C 1
ATOM 669 O O . SER A 1 82 ? -13.197 11.916 18.790 1.00 91.44 82 SER A O 1
ATOM 671 N N . PRO A 1 83 ? -11.178 11.246 19.563 1.00 90.38 83 PRO A N 1
ATOM 672 C CA . PRO A 1 83 ? -11.589 9.864 19.821 1.00 90.38 83 PRO A CA 1
ATOM 673 C C . PRO A 1 83 ? -12.785 9.752 20.773 1.00 90.38 83 PRO A C 1
ATOM 675 O O . PRO A 1 83 ? -13.625 8.878 20.605 1.00 90.38 83 PRO A O 1
ATOM 678 N N . SER A 1 84 ? -12.935 10.681 21.724 1.00 90.50 84 SER A N 1
ATOM 679 C CA . SER A 1 84 ? -14.057 10.689 22.678 1.00 90.50 84 SER A CA 1
ATOM 680 C C . SER A 1 84 ? -15.420 10.990 22.046 1.00 90.50 84 SER A C 1
ATOM 682 O O . SER A 1 84 ? -16.449 10.813 22.692 1.00 90.50 84 SER A O 1
ATOM 684 N N . LYS A 1 85 ? -15.445 11.460 20.792 1.00 92.25 85 LYS A N 1
ATOM 685 C CA . LYS A 1 85 ? -16.676 11.676 20.018 1.00 92.25 85 LYS A CA 1
ATOM 686 C C . LYS A 1 85 ? -17.071 10.455 19.187 1.00 92.25 85 LYS A C 1
ATOM 688 O O . LYS A 1 85 ? -18.129 10.477 18.557 1.00 92.25 85 LYS A O 1
ATOM 693 N N . CYS A 1 86 ? -16.239 9.414 19.161 1.00 93.38 86 CYS A N 1
ATOM 694 C CA . CYS A 1 86 ? -16.588 8.147 18.541 1.00 93.38 86 CYS A CA 1
ATOM 695 C C . CYS A 1 86 ? -17.647 7.425 19.377 1.00 93.38 86 CYS A C 1
ATOM 697 O O . CYS A 1 86 ? -17.668 7.519 20.600 1.00 93.38 86 CYS A O 1
ATOM 699 N N . LYS A 1 87 ? -18.563 6.720 18.709 1.00 88.75 87 LYS A N 1
ATOM 700 C CA . LYS A 1 87 ? -19.602 5.939 19.396 1.00 88.75 87 LYS A CA 1
ATOM 701 C C . LYS A 1 87 ? -18.978 4.666 19.974 1.00 88.75 87 LYS A C 1
ATOM 703 O O . LYS A 1 87 ? -18.125 4.078 19.314 1.00 88.75 87 LYS A O 1
ATOM 708 N N . ASP A 1 88 ? -19.493 4.183 21.104 1.00 78.12 88 ASP A N 1
ATOM 709 C CA . ASP A 1 88 ? -18.940 3.029 21.847 1.00 78.12 88 ASP A CA 1
ATOM 710 C C . ASP A 1 88 ? -18.777 1.736 21.019 1.00 78.12 88 ASP A C 1
ATOM 712 O O . ASP A 1 88 ? -17.957 0.890 21.345 1.00 78.12 88 ASP A O 1
ATOM 716 N N . ASN A 1 89 ? -19.516 1.593 19.912 1.00 87.25 89 ASN A N 1
ATOM 717 C CA . ASN A 1 89 ? -19.472 0.422 19.025 1.00 87.25 89 ASN A CA 1
ATOM 718 C C . ASN A 1 89 ? -18.805 0.703 17.662 1.00 87.25 89 ASN A C 1
ATOM 720 O O . ASN A 1 89 ? -19.107 0.022 16.679 1.00 87.25 89 ASN A O 1
ATOM 724 N N . SER A 1 90 ? -17.987 1.754 17.553 1.00 93.88 90 SER A N 1
ATOM 725 C CA . SER A 1 90 ? -17.228 2.061 16.332 1.00 93.88 90 SER A CA 1
ATOM 726 C C . SER A 1 90 ? -15.736 1.832 16.526 1.00 93.88 90 SER A C 1
ATOM 728 O O . SER A 1 90 ? -15.191 2.234 17.546 1.00 93.88 90 SER A O 1
ATOM 730 N N . ILE A 1 91 ? -15.089 1.245 15.518 1.00 95.19 91 ILE A N 1
ATOM 731 C CA . ILE A 1 91 ? -13.632 1.150 15.442 1.00 95.19 91 ILE A CA 1
ATOM 732 C C . ILE A 1 91 ? -13.097 2.543 15.123 1.00 95.19 91 ILE A C 1
ATOM 734 O O . ILE A 1 91 ? -13.420 3.134 14.087 1.00 95.19 91 ILE A O 1
ATOM 738 N N . SER A 1 92 ? -12.297 3.080 16.027 1.00 96.06 92 SER A N 1
ATOM 739 C CA . SER A 1 92 ? -11.683 4.393 15.895 1.00 96.06 92 SER A CA 1
ATOM 740 C C . SER A 1 92 ? -10.404 4.323 15.047 1.00 96.06 92 SER A C 1
ATOM 742 O O . SER A 1 92 ? -9.567 3.438 15.223 1.00 96.06 92 SER A O 1
ATOM 744 N N . VAL A 1 93 ? -10.254 5.257 14.102 1.00 97.06 93 VAL A N 1
ATOM 745 C CA . VAL A 1 93 ? -9.095 5.369 13.202 1.00 97.06 93 VAL A CA 1
ATOM 746 C C . VAL A 1 93 ? -8.514 6.771 13.315 1.00 97.06 93 VAL A C 1
ATOM 748 O O . VAL A 1 93 ? -9.099 7.735 12.824 1.00 97.06 93 VAL A O 1
ATOM 751 N N . CYS A 1 94 ? -7.368 6.892 13.972 1.00 95.94 94 CYS A N 1
ATOM 752 C CA . CYS A 1 94 ? -6.719 8.168 14.251 1.00 95.94 94 CYS A CA 1
ATOM 753 C C . CYS A 1 94 ? -5.690 8.523 13.176 1.00 95.94 94 CYS A C 1
ATOM 755 O O . CYS A 1 94 ? -4.784 7.739 12.910 1.00 95.94 94 CYS A O 1
ATOM 757 N N . PHE A 1 95 ? -5.763 9.742 12.648 1.00 94.25 95 PHE A N 1
ATOM 758 C CA . PHE A 1 95 ? -4.704 10.364 11.852 1.00 94.25 95 PHE A CA 1
ATOM 759 C C . PHE A 1 95 ? -3.984 11.398 12.721 1.00 94.25 95 PHE A C 1
ATOM 761 O O . PHE A 1 95 ? -4.638 12.195 13.391 1.00 94.25 95 PHE A O 1
ATOM 768 N N . GLN A 1 96 ? -2.645 11.386 12.750 1.00 76.75 96 GLN A N 1
ATOM 769 C CA . GLN A 1 96 ? -1.839 12.326 13.560 1.00 76.75 96 GLN A CA 1
ATOM 770 C C . GLN A 1 96 ? -2.130 12.327 15.082 1.00 76.75 96 GLN A C 1
ATOM 772 O O . GLN A 1 96 ? -1.645 13.198 15.802 1.00 76.75 96 GLN A O 1
ATOM 777 N N . SER A 1 97 ? -2.867 11.344 15.603 1.00 76.56 97 SER A N 1
ATOM 778 C CA . SER A 1 97 ? -3.164 11.185 17.031 1.00 76.56 97 SER A CA 1
ATOM 779 C C . SER A 1 97 ? -3.000 9.733 17.483 1.00 76.56 97 SER A C 1
ATOM 781 O O . SER A 1 97 ? -2.964 8.820 16.660 1.00 76.56 97 SER A O 1
ATOM 783 N N . SER A 1 98 ? -2.879 9.525 18.794 1.00 81.12 98 SER A N 1
ATOM 784 C CA . SER A 1 98 ? -2.799 8.206 19.427 1.00 81.12 98 SER A CA 1
ATOM 785 C C . SER A 1 98 ? -4.049 7.905 20.259 1.00 81.12 98 SER A C 1
ATOM 787 O O . SER A 1 98 ? -4.829 8.805 20.577 1.00 81.12 98 SER A O 1
ATOM 789 N N . GLY A 1 99 ? -4.227 6.633 20.627 1.00 84.81 99 GLY A N 1
ATOM 790 C CA . GLY A 1 99 ? -5.320 6.184 21.496 1.00 84.81 99 GLY A CA 1
ATOM 791 C C . GLY A 1 99 ? -6.570 5.702 20.757 1.00 84.81 99 GLY A C 1
ATOM 792 O O . GLY A 1 99 ? -7.590 5.488 21.403 1.00 84.81 99 GLY A O 1
ATOM 793 N N . CYS A 1 100 ? -6.493 5.528 19.434 1.00 94.25 100 CYS A N 1
ATOM 794 C CA . CYS A 1 100 ? -7.507 4.819 18.659 1.00 94.25 100 CYS A CA 1
ATOM 795 C C . CYS A 1 100 ? -7.195 3.318 18.549 1.00 94.25 100 CYS A C 1
ATOM 797 O O . CYS A 1 100 ? -6.048 2.899 18.734 1.00 94.25 100 CYS A O 1
ATOM 799 N N . ASP A 1 101 ? -8.202 2.539 18.148 1.00 95.31 101 ASP A N 1
ATOM 800 C CA . ASP A 1 101 ? -8.075 1.117 17.795 1.00 95.31 101 ASP A CA 1
ATOM 801 C C . ASP A 1 101 ? -7.094 0.907 16.631 1.00 95.31 101 ASP A C 1
ATOM 803 O O . ASP A 1 101 ? -6.339 -0.069 16.601 1.00 95.31 101 ASP A O 1
ATOM 807 N N . VAL A 1 102 ? -7.083 1.853 15.685 1.00 96.81 102 VAL A N 1
ATOM 808 C CA . VAL A 1 102 ? -6.116 1.935 14.588 1.00 96.81 102 VAL A CA 1
ATOM 809 C C . VAL A 1 102 ? -5.495 3.328 14.561 1.00 96.81 102 VAL A C 1
ATOM 811 O O . VAL A 1 102 ? -6.203 4.332 14.473 1.00 96.81 102 VAL A O 1
ATOM 814 N N . ASN A 1 103 ? -4.167 3.412 14.599 1.00 96.62 103 ASN A N 1
ATOM 815 C CA . ASN A 1 103 ? -3.447 4.686 14.506 1.00 96.62 103 ASN A CA 1
ATOM 816 C C . ASN A 1 103 ? -2.673 4.737 13.187 1.00 96.62 103 ASN A C 1
ATOM 818 O O . ASN A 1 103 ? -1.825 3.884 12.943 1.00 96.62 103 ASN A O 1
ATOM 822 N N . VAL A 1 104 ? -2.962 5.725 12.342 1.00 95.94 104 VAL A N 1
ATOM 823 C CA . VAL A 1 104 ? -2.353 5.911 11.021 1.00 95.94 104 VAL A CA 1
ATOM 824 C C . VAL A 1 104 ? -1.236 6.946 11.115 1.00 95.94 104 VAL A C 1
ATOM 826 O O . VAL A 1 104 ? -1.454 8.107 11.475 1.00 95.94 104 VAL A O 1
ATOM 829 N N . LYS A 1 105 ? -0.024 6.521 10.759 1.00 93.44 105 LYS A N 1
ATOM 830 C CA . LYS A 1 105 ? 1.189 7.339 10.738 1.00 93.44 105 LYS A CA 1
ATOM 831 C C . LYS A 1 105 ? 1.686 7.435 9.305 1.00 93.44 105 LYS A C 1
ATOM 833 O O . LYS A 1 105 ? 2.199 6.465 8.757 1.00 93.44 105 LYS A O 1
ATOM 838 N N . GLY A 1 106 ? 1.487 8.600 8.707 1.00 90.25 106 GLY A N 1
ATOM 839 C CA . GLY A 1 106 ? 1.992 8.919 7.381 1.00 90.25 106 GLY A CA 1
ATOM 840 C C . GLY A 1 106 ? 3.490 9.236 7.383 1.00 90.25 106 GLY A C 1
ATOM 841 O O . GLY A 1 106 ? 4.019 9.734 8.382 1.00 90.25 106 GLY A O 1
ATOM 842 N N . THR A 1 107 ? 4.168 8.955 6.275 1.00 85.94 107 THR A N 1
ATOM 843 C CA . THR A 1 107 ? 5.553 9.355 6.020 1.00 85.94 107 THR A CA 1
ATOM 844 C C . THR A 1 107 ? 5.662 10.148 4.722 1.00 85.94 107 THR A C 1
ATOM 846 O O . THR A 1 107 ? 4.908 9.953 3.780 1.00 85.94 107 THR A O 1
ATOM 849 N N . CYS A 1 108 ? 6.623 11.064 4.670 1.00 79.88 108 CYS A N 1
ATOM 850 C CA . CYS A 1 108 ? 6.941 11.855 3.486 1.00 79.88 108 CYS A CA 1
ATOM 851 C C . CYS A 1 108 ? 8.445 12.119 3.457 1.00 79.88 108 CYS A C 1
ATOM 853 O O . CYS A 1 108 ? 9.088 12.261 4.500 1.00 79.88 108 CYS A O 1
ATOM 855 N N . THR A 1 109 ? 9.007 12.176 2.254 1.00 66.50 109 THR A N 1
ATOM 856 C CA . THR A 1 109 ? 10.420 12.506 2.024 1.00 66.50 109 THR A CA 1
ATOM 857 C C . THR A 1 109 ? 10.645 14.009 1.872 1.00 66.50 109 THR A C 1
ATOM 859 O O . THR A 1 109 ? 11.707 14.510 2.242 1.00 66.50 109 THR A O 1
ATOM 862 N N . ASP A 1 110 ? 9.639 14.743 1.394 1.00 65.62 110 ASP A N 1
ATOM 863 C CA . ASP A 1 110 ? 9.723 16.186 1.174 1.00 65.62 110 ASP A CA 1
ATOM 864 C C . ASP A 1 110 ? 9.293 16.972 2.409 1.00 65.62 110 ASP A C 1
ATOM 866 O O . ASP A 1 110 ? 8.274 16.672 3.022 1.00 65.62 110 ASP A O 1
ATOM 870 N N . ARG A 1 111 ? 10.024 18.046 2.741 1.00 63.72 111 ARG A N 1
ATOM 871 C CA . ARG A 1 111 ? 9.772 18.880 3.938 1.00 63.72 111 ARG A CA 1
ATOM 872 C C . ARG A 1 111 ? 8.359 19.465 4.021 1.00 63.72 111 ARG A C 1
ATOM 874 O O . ARG A 1 111 ? 7.929 19.826 5.110 1.00 63.72 111 ARG A O 1
ATOM 881 N N . GLU A 1 112 ? 7.674 19.608 2.889 1.00 67.56 112 GLU A N 1
ATOM 882 C CA . GLU A 1 112 ? 6.343 20.216 2.827 1.00 67.56 112 GLU A CA 1
ATOM 883 C C . GLU A 1 112 ? 5.200 19.191 2.835 1.00 67.56 112 GLU A C 1
ATOM 885 O O . GLU A 1 112 ? 4.066 19.582 3.096 1.00 67.56 112 GLU A O 1
ATOM 890 N N . CYS A 1 113 ? 5.478 17.909 2.551 1.00 70.38 113 CYS A N 1
ATOM 891 C CA . CYS A 1 113 ? 4.521 16.788 2.537 1.00 70.38 113 CYS A CA 1
ATOM 892 C C . CYS A 1 113 ? 3.166 17.078 1.855 1.00 70.38 113 CYS A C 1
ATOM 894 O O . CYS A 1 113 ? 2.159 16.452 2.195 1.00 70.38 113 CYS A O 1
ATOM 896 N N . LYS A 1 114 ? 3.114 18.043 0.925 1.00 66.12 114 LYS A N 1
ATOM 897 C CA . LYS A 1 114 ? 1.870 18.559 0.339 1.00 66.12 114 LYS A CA 1
ATOM 898 C C . LYS A 1 114 ? 1.170 17.454 -0.447 1.00 66.12 114 LYS A C 1
ATOM 900 O O . LYS A 1 114 ? 1.627 17.095 -1.522 1.00 66.12 114 LYS A O 1
ATOM 905 N N . GLY A 1 115 ? 0.069 16.937 0.098 1.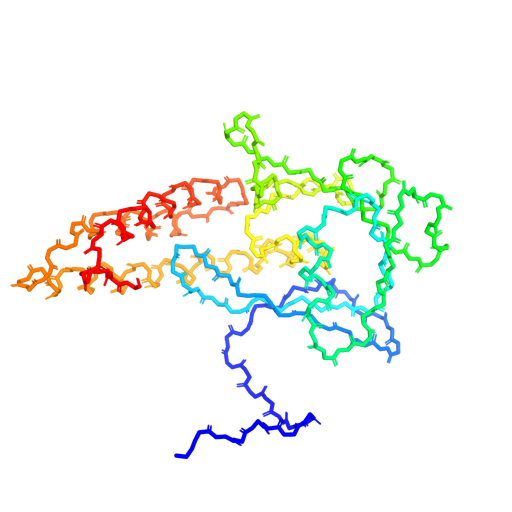00 65.06 115 GLY A N 1
ATOM 906 C CA . GLY A 1 115 ? -0.761 15.901 -0.526 1.00 65.06 115 GLY A CA 1
ATOM 907 C C . GLY A 1 115 ? -0.240 14.465 -0.400 1.00 65.06 115 GLY A C 1
ATOM 908 O O . GLY A 1 115 ? -0.979 13.538 -0.698 1.00 65.06 115 GLY A O 1
ATOM 909 N N . GLU A 1 116 ? 0.981 14.259 0.098 1.00 78.31 116 GLU A N 1
ATOM 910 C CA . GLU A 1 116 ? 1.656 12.950 0.042 1.00 78.31 116 GLU A CA 1
ATOM 911 C C . GLU A 1 116 ? 1.839 12.294 1.418 1.00 78.31 116 GLU A C 1
ATOM 913 O O . GLU A 1 116 ? 2.252 11.141 1.492 1.00 78.31 116 GLU A O 1
ATOM 918 N N . LEU A 1 117 ? 1.532 12.996 2.521 1.00 87.31 117 LEU A N 1
ATOM 919 C CA . LEU A 1 117 ? 1.860 12.529 3.877 1.00 87.31 117 LEU A CA 1
ATOM 920 C C . LEU A 1 117 ? 1.348 11.112 4.171 1.00 87.31 117 LEU A C 1
ATOM 922 O O . LEU A 1 117 ? 2.014 10.371 4.875 1.00 87.31 117 LEU A O 1
ATOM 926 N N . TYR A 1 118 ? 0.179 10.738 3.657 1.00 90.25 118 TYR A N 1
ATOM 927 C CA . TYR A 1 118 ? -0.434 9.428 3.897 1.00 90.25 118 TYR A CA 1
ATOM 928 C C . TYR A 1 118 ? -0.418 8.524 2.668 1.00 90.25 118 TYR A C 1
ATOM 930 O O . TYR A 1 118 ? -1.149 7.537 2.629 1.00 90.25 118 TYR A O 1
ATOM 938 N N . LYS A 1 119 ? 0.412 8.838 1.667 1.00 88.56 119 LYS A N 1
ATOM 939 C CA . LYS A 1 119 ? 0.643 7.924 0.550 1.00 88.56 119 LYS A CA 1
ATOM 940 C C . LYS A 1 119 ? 1.331 6.660 1.040 1.00 88.56 119 LYS A C 1
ATOM 942 O O . LYS A 1 119 ? 0.972 5.576 0.617 1.00 88.56 119 LYS A O 1
ATOM 947 N N . ASN A 1 120 ? 2.278 6.763 1.961 1.00 90.31 120 ASN A N 1
ATOM 948 C CA . ASN A 1 120 ? 2.885 5.604 2.597 1.00 90.31 120 ASN A CA 1
ATOM 949 C C . ASN A 1 120 ? 3.098 5.854 4.085 1.00 90.31 120 ASN A C 1
ATOM 951 O O . ASN A 1 120 ? 2.991 6.978 4.580 1.00 90.31 120 ASN A O 1
ATOM 955 N N . GLY A 1 121 ? 3.368 4.777 4.809 1.00 92.88 121 GLY A N 1
ATOM 956 C CA . GLY A 1 121 ? 3.658 4.855 6.227 1.00 92.88 121 GLY A CA 1
ATOM 957 C C . GLY A 1 121 ? 3.269 3.581 6.944 1.00 92.88 121 GLY A C 1
ATOM 958 O O . GLY A 1 121 ? 3.393 2.479 6.412 1.00 92.88 121 GLY A O 1
ATOM 959 N N . PHE A 1 122 ? 2.813 3.729 8.180 1.00 93.75 122 PHE A N 1
ATOM 960 C CA . PHE A 1 122 ? 2.463 2.604 9.030 1.00 93.75 122 PHE A CA 1
ATOM 961 C C . PHE A 1 122 ? 1.107 2.810 9.677 1.00 93.75 122 PHE A C 1
ATOM 963 O O . PHE A 1 122 ? 0.736 3.931 10.030 1.00 93.75 122 PHE A O 1
ATOM 970 N N . ILE A 1 123 ? 0.393 1.715 9.888 1.00 95.25 123 ILE A N 1
ATOM 971 C CA . ILE A 1 123 ? -0.678 1.677 10.872 1.00 95.25 123 ILE A CA 1
ATOM 972 C C . ILE A 1 123 ? -0.216 0.905 12.104 1.00 95.25 123 ILE A C 1
ATOM 974 O O . ILE A 1 123 ? 0.582 -0.026 12.002 1.00 95.25 123 ILE A O 1
ATOM 978 N N . GLU A 1 124 ? -0.744 1.273 13.260 1.00 94.94 124 GLU A N 1
ATOM 979 C CA . GLU A 1 124 ? -0.654 0.487 14.487 1.00 94.94 124 GLU A CA 1
ATOM 980 C C . GLU A 1 124 ? -2.046 -0.036 14.822 1.00 94.94 124 GLU A C 1
ATOM 982 O O . GLU A 1 124 ? -2.961 0.754 15.065 1.00 94.94 124 GLU A O 1
ATOM 987 N N . LYS A 1 125 ? -2.197 -1.363 14.810 1.00 91.94 125 LYS A N 1
ATOM 988 C CA . LYS A 1 125 ? -3.450 -2.084 15.074 1.00 91.94 125 LYS A CA 1
ATOM 989 C C . LYS A 1 125 ? -3.128 -3.333 15.890 1.00 91.94 125 LYS A C 1
ATOM 991 O O . LYS A 1 125 ? -2.222 -4.076 15.522 1.00 91.94 125 LYS A O 1
ATOM 996 N N . ASN A 1 126 ? -3.830 -3.568 17.001 1.00 86.44 126 ASN A N 1
ATOM 997 C CA . ASN A 1 126 ? -3.584 -4.716 17.894 1.00 86.44 126 ASN A CA 1
ATOM 998 C C . ASN A 1 126 ? -2.102 -4.862 18.312 1.00 86.44 126 ASN A C 1
ATOM 1000 O O . ASN A 1 126 ? -1.536 -5.952 18.240 1.00 86.44 126 ASN A O 1
ATOM 1004 N N . ASN A 1 127 ? -1.446 -3.753 18.684 1.00 86.69 127 ASN A N 1
ATOM 1005 C CA . ASN A 1 127 ? -0.006 -3.689 19.001 1.00 86.69 127 ASN A CA 1
ATOM 1006 C C . ASN A 1 127 ? 0.931 -4.178 17.879 1.00 86.69 127 ASN A C 1
ATOM 1008 O O . ASN A 1 127 ? 2.104 -4.448 18.122 1.00 86.69 127 ASN A O 1
ATOM 1012 N N . THR A 1 128 ? 0.425 -4.280 16.652 1.00 90.69 128 THR A N 1
ATOM 1013 C CA . THR A 1 128 ? 1.191 -4.660 15.469 1.00 90.69 128 THR A CA 1
ATOM 1014 C C . THR A 1 128 ? 1.354 -3.438 14.585 1.00 90.69 128 THR A C 1
ATOM 1016 O O . THR A 1 128 ? 0.376 -2.771 14.239 1.00 90.69 128 THR A O 1
ATOM 1019 N N . GLN A 1 129 ? 2.598 -3.142 14.221 1.00 93.19 129 GLN A N 1
ATOM 1020 C CA . GLN A 1 129 ? 2.914 -2.107 13.249 1.00 93.19 129 GLN A CA 1
ATOM 1021 C C . GLN A 1 129 ? 2.924 -2.724 11.848 1.00 93.19 129 GLN A C 1
ATOM 1023 O O . GLN A 1 129 ? 3.634 -3.697 11.596 1.00 93.19 129 GLN A O 1
ATOM 1028 N N . ILE A 1 130 ? 2.140 -2.158 10.936 1.00 94.69 130 ILE A N 1
ATOM 1029 C CA . ILE A 1 130 ? 1.942 -2.678 9.581 1.00 94.69 130 ILE A CA 1
ATOM 1030 C C . ILE A 1 130 ? 2.281 -1.570 8.597 1.00 94.69 130 ILE A C 1
ATOM 1032 O O . ILE A 1 130 ? 1.664 -0.508 8.623 1.00 94.69 130 ILE A O 1
ATOM 1036 N N . TYR A 1 131 ? 3.258 -1.818 7.728 1.00 95.00 131 TYR A N 1
ATOM 1037 C CA . TYR A 1 131 ? 3.595 -0.888 6.657 1.00 95.00 131 TYR A CA 1
ATOM 1038 C C . TYR A 1 131 ? 2.545 -0.934 5.538 1.00 95.00 131 TYR A C 1
ATOM 1040 O O . TYR A 1 131 ? 2.088 -2.012 5.141 1.00 95.00 131 TYR A O 1
ATOM 1048 N N . TYR A 1 132 ? 2.188 0.233 5.009 1.00 94.06 132 TYR A N 1
ATOM 1049 C CA . TYR A 1 132 ? 1.337 0.373 3.833 1.00 94.06 132 TYR A CA 1
ATOM 1050 C C . TYR A 1 132 ? 1.945 1.347 2.825 1.00 94.06 132 TYR A C 1
ATOM 1052 O O . TYR A 1 132 ? 2.694 2.259 3.179 1.00 94.06 132 TYR A O 1
ATOM 1060 N N . SER A 1 133 ? 1.580 1.142 1.562 1.00 90.38 133 SER A N 1
ATOM 1061 C CA . SER A 1 133 ? 1.907 2.033 0.454 1.00 90.38 133 SER A CA 1
ATOM 1062 C C . SER A 1 133 ? 0.694 2.199 -0.463 1.00 90.38 133 SER A C 1
ATOM 1064 O O . SER A 1 133 ? -0.005 1.238 -0.795 1.00 90.38 133 SER A O 1
ATOM 1066 N N . ASN A 1 134 ? 0.459 3.444 -0.852 1.00 82.19 134 ASN A N 1
ATOM 1067 C CA . ASN A 1 134 ? -0.586 3.945 -1.728 1.00 82.19 134 ASN A CA 1
ATOM 1068 C C . ASN A 1 134 ? -1.983 3.391 -1.363 1.00 82.19 134 ASN A C 1
ATOM 1070 O O . ASN A 1 134 ? -2.369 3.384 -0.189 1.00 82.19 134 ASN A O 1
ATOM 1074 N N . GLY A 1 135 ? -2.720 2.858 -2.345 1.00 83.62 135 GLY A N 1
ATOM 1075 C CA . GLY A 1 135 ? -4.059 2.274 -2.186 1.00 83.62 135 GLY A CA 1
ATOM 1076 C C . GLY A 1 135 ? -4.178 1.099 -1.200 1.00 83.62 135 GLY A C 1
ATOM 1077 O O . GLY A 1 135 ? -5.272 0.572 -1.005 1.00 83.62 135 GLY A O 1
ATOM 1078 N N . LEU A 1 136 ? -3.090 0.678 -0.544 1.00 94.62 136 LEU A N 1
ATOM 1079 C CA . LEU A 1 136 ? -3.118 -0.339 0.509 1.00 94.62 136 LEU A CA 1
ATOM 1080 C C . LEU A 1 136 ? -3.502 0.204 1.888 1.00 94.62 136 LEU A C 1
A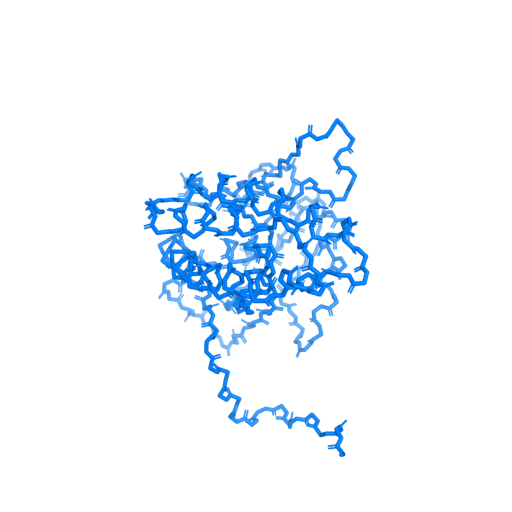TOM 1082 O O . LEU A 1 136 ? -3.768 -0.614 2.769 1.00 94.62 136 LEU A O 1
ATOM 1086 N N . LEU A 1 137 ? -3.571 1.528 2.092 1.00 94.75 137 LEU A N 1
ATOM 1087 C CA . LEU A 1 137 ? -3.958 2.118 3.383 1.00 94.75 137 LEU A CA 1
ATOM 1088 C C . LEU A 1 137 ? -5.258 1.498 3.912 1.00 94.75 137 LEU A C 1
ATOM 1090 O O . LEU A 1 137 ? -5.310 0.984 5.029 1.00 94.75 137 LEU A O 1
ATOM 1094 N N . TYR A 1 138 ? -6.303 1.480 3.088 1.00 93.88 138 TYR A N 1
ATOM 1095 C CA . TYR A 1 138 ? -7.584 0.921 3.497 1.00 93.88 138 TYR A CA 1
ATOM 1096 C C . TYR A 1 138 ? -7.554 -0.597 3.635 1.00 93.88 138 TYR A C 1
ATOM 1098 O O . TYR A 1 138 ? -8.231 -1.154 4.498 1.00 93.88 138 TYR A O 1
ATOM 1106 N N . GLY A 1 139 ? -6.755 -1.279 2.812 1.00 94.88 139 GLY A N 1
ATOM 1107 C CA . GLY A 1 139 ? -6.473 -2.698 2.995 1.00 94.88 139 GLY A CA 1
ATOM 1108 C C . GLY A 1 139 ? -5.929 -2.960 4.398 1.00 94.88 139 GLY A C 1
ATOM 1109 O O . GLY A 1 139 ? -6.446 -3.822 5.103 1.00 94.88 139 GLY A O 1
ATOM 1110 N N . ALA A 1 140 ? -4.953 -2.168 4.844 1.00 95.75 140 ALA A N 1
ATOM 1111 C CA . ALA A 1 140 ? -4.350 -2.292 6.167 1.00 95.75 140 ALA A CA 1
ATOM 1112 C C . ALA A 1 140 ? -5.353 -1.985 7.296 1.00 95.75 140 ALA A C 1
ATOM 1114 O O . ALA A 1 140 ? -5.410 -2.713 8.285 1.00 95.75 140 ALA A O 1
ATOM 1115 N N . VAL A 1 141 ? -6.182 -0.945 7.146 1.00 95.69 141 VAL A N 1
ATOM 1116 C CA . VAL A 1 141 ? -7.179 -0.555 8.163 1.00 95.69 141 VAL A CA 1
ATOM 1117 C C . VAL A 1 141 ? -8.261 -1.629 8.342 1.00 95.69 141 VAL A C 1
ATOM 1119 O O . VAL A 1 141 ? -8.576 -2.012 9.474 1.00 95.69 141 VAL A O 1
ATOM 1122 N N . PHE A 1 142 ? -8.825 -2.126 7.238 1.00 94.75 142 PHE A N 1
ATOM 1123 C CA . PHE A 1 142 ? -10.026 -2.972 7.249 1.00 94.75 142 PHE A CA 1
ATOM 1124 C C . PHE A 1 142 ? -9.753 -4.474 7.350 1.00 94.75 142 PHE A C 1
ATOM 1126 O O . PHE A 1 142 ? -10.691 -5.242 7.547 1.00 94.75 142 PHE A O 1
ATOM 1133 N N . SER A 1 143 ? -8.497 -4.908 7.227 1.00 95.25 143 SER A N 1
ATOM 1134 C CA . SER A 1 143 ? -8.152 -6.327 7.315 1.00 95.25 143 SER A CA 1
ATOM 1135 C C . SER A 1 143 ? -7.369 -6.689 8.564 1.00 95.25 143 SER A C 1
ATOM 1137 O O . SER A 1 143 ? -6.740 -5.845 9.210 1.00 95.25 143 SER A O 1
ATOM 1139 N N . SER A 1 144 ? -7.414 -7.971 8.913 1.00 94.44 144 SER A N 1
ATOM 1140 C CA . SER A 1 144 ? -6.520 -8.530 9.922 1.00 94.44 144 SER A CA 1
ATOM 1141 C C . SER A 1 144 ? -5.073 -8.495 9.406 1.00 94.44 144 SER A C 1
ATOM 1143 O O . SER A 1 144 ? -4.875 -8.679 8.197 1.00 94.44 144 SER A O 1
ATOM 1145 N N . PRO A 1 145 ? -4.059 -8.350 10.279 1.00 94.25 145 PRO A N 1
ATOM 1146 C CA . PRO A 1 145 ? -2.653 -8.293 9.869 1.00 94.25 145 PRO A CA 1
ATOM 1147 C C . PRO A 1 145 ? -2.224 -9.453 8.955 1.00 94.25 145 PRO A C 1
ATOM 1149 O O . PRO A 1 145 ? -1.510 -9.244 7.971 1.00 94.25 145 PRO A O 1
ATOM 1152 N N . GLU A 1 146 ? -2.710 -10.667 9.228 1.00 92.94 146 GLU A N 1
ATOM 1153 C CA . GLU A 1 146 ? -2.367 -11.869 8.466 1.00 92.94 146 GLU A CA 1
ATOM 1154 C C . GLU A 1 146 ? -2.937 -11.818 7.039 1.00 92.94 146 GLU A C 1
ATOM 1156 O O . GLU A 1 146 ? -2.208 -12.014 6.061 1.00 92.94 146 GLU A O 1
ATOM 1161 N N . ASN A 1 147 ? -4.230 -11.500 6.904 1.00 93.94 147 ASN A N 1
ATOM 1162 C CA . ASN A 1 147 ? -4.880 -11.332 5.600 1.00 93.94 147 ASN A CA 1
ATOM 1163 C C . ASN A 1 147 ? -4.273 -10.179 4.800 1.00 93.94 147 ASN A C 1
ATOM 1165 O O . ASN A 1 147 ? -4.080 -10.321 3.589 1.00 93.94 147 ASN A O 1
ATOM 1169 N N . TYR A 1 148 ? -3.936 -9.064 5.454 1.00 95.75 148 TYR A N 1
ATOM 1170 C CA . TYR A 1 148 ? -3.242 -7.955 4.809 1.00 95.75 148 TYR A CA 1
ATOM 1171 C C . TYR A 1 148 ? -1.929 -8.429 4.182 1.00 95.75 148 TYR A C 1
ATOM 1173 O O . TYR A 1 148 ? -1.737 -8.327 2.968 1.00 95.75 148 TYR A O 1
ATOM 1181 N N . GLN A 1 149 ? -1.048 -9.026 4.990 1.00 94.69 149 GLN A N 1
ATOM 1182 C CA . GLN A 1 149 ? 0.267 -9.476 4.541 1.00 94.69 149 GLN A CA 1
ATOM 1183 C C . GLN A 1 149 ? 0.166 -10.525 3.425 1.00 94.69 149 GLN A C 1
ATOM 1185 O O . GLN A 1 149 ? 0.924 -10.474 2.450 1.00 94.69 149 GLN A O 1
ATOM 1190 N N . CYS A 1 150 ? -0.781 -11.460 3.537 1.00 94.06 150 CYS A N 1
ATOM 1191 C CA . CYS A 1 150 ? -1.019 -12.478 2.519 1.00 94.06 150 CYS A CA 1
ATOM 1192 C C . CYS A 1 150 ? -1.425 -11.851 1.177 1.00 94.06 150 CYS A C 1
ATOM 1194 O O . CYS A 1 150 ? -0.852 -12.183 0.133 1.00 94.06 150 CYS A O 1
ATOM 1196 N N . ASN A 1 151 ? -2.370 -10.908 1.187 1.00 95.12 151 ASN A N 1
ATOM 1197 C CA . ASN A 1 151 ? -2.831 -10.267 -0.040 1.00 95.12 151 ASN A CA 1
ATOM 1198 C C . ASN A 1 151 ? -1.789 -9.322 -0.640 1.00 95.12 151 ASN A C 1
ATOM 1200 O O . ASN A 1 151 ? -1.609 -9.355 -1.857 1.00 95.12 151 ASN A O 1
ATOM 1204 N N . VAL A 1 152 ? -1.024 -8.587 0.176 1.00 96.19 152 VAL A N 1
ATOM 1205 C CA . VAL A 1 152 ? 0.121 -7.801 -0.315 1.00 96.19 152 VAL A CA 1
ATOM 1206 C C . VAL A 1 152 ? 1.148 -8.708 -0.990 1.00 96.19 152 VAL A C 1
ATOM 1208 O O . VAL A 1 152 ? 1.571 -8.424 -2.106 1.00 96.19 152 VAL A O 1
ATOM 1211 N N . LYS A 1 153 ? 1.481 -9.866 -0.404 1.00 95.88 153 LYS A N 1
ATOM 1212 C CA . LYS A 1 153 ? 2.390 -10.836 -1.040 1.00 95.88 153 LYS A CA 1
ATOM 1213 C C . LYS A 1 153 ? 1.879 -11.301 -2.405 1.00 95.88 153 LYS A C 1
ATOM 1215 O O . LYS A 1 153 ? 2.658 -11.453 -3.347 1.00 95.88 153 LYS A O 1
ATOM 1220 N N . ARG A 1 154 ? 0.574 -11.547 -2.536 1.00 94.38 154 ARG A N 1
ATOM 1221 C CA . ARG A 1 154 ? -0.029 -11.936 -3.818 1.00 94.38 154 ARG A CA 1
ATOM 1222 C C . ARG A 1 154 ? -0.045 -10.764 -4.819 1.00 94.38 154 ARG A C 1
ATOM 1224 O O . ARG A 1 154 ? 0.115 -11.019 -6.013 1.00 94.38 154 ARG A O 1
ATOM 1231 N N . LEU A 1 155 ? -0.237 -9.522 -4.365 1.00 95.62 155 LEU A N 1
ATOM 1232 C CA . LEU A 1 155 ? -0.160 -8.315 -5.202 1.00 95.62 155 LEU A CA 1
ATOM 1233 C C . LEU A 1 155 ? 1.259 -8.097 -5.724 1.00 95.62 155 LEU A C 1
ATOM 1235 O O . LEU A 1 155 ? 1.442 -7.915 -6.922 1.00 95.62 155 LEU A O 1
ATOM 1239 N N . VAL A 1 156 ? 2.262 -8.206 -4.852 1.00 96.69 156 VAL A N 1
ATOM 1240 C CA . VAL A 1 156 ? 3.676 -8.069 -5.224 1.00 96.69 156 VAL A CA 1
ATOM 1241 C C . VAL A 1 156 ? 4.092 -9.158 -6.217 1.00 96.69 156 VAL A C 1
ATOM 1243 O O . VAL A 1 156 ? 4.761 -8.872 -7.202 1.00 96.69 156 VAL A O 1
ATOM 1246 N N . ARG A 1 157 ? 3.618 -10.399 -6.060 1.00 96.19 157 ARG A N 1
ATOM 1247 C CA . ARG A 1 157 ? 3.841 -11.441 -7.082 1.00 96.19 157 ARG A CA 1
ATOM 1248 C C . ARG A 1 157 ? 3.270 -11.058 -8.447 1.00 96.19 157 ARG A C 1
ATOM 1250 O O . ARG A 1 157 ? 3.929 -11.266 -9.459 1.00 96.19 157 ARG A O 1
ATOM 1257 N N . LYS A 1 158 ? 2.058 -10.494 -8.481 1.00 95.88 158 LYS A N 1
ATOM 1258 C CA . LYS A 1 158 ? 1.460 -9.999 -9.728 1.00 95.88 158 LYS A CA 1
ATOM 1259 C C . LYS A 1 158 ? 2.266 -8.840 -10.305 1.00 95.88 158 LYS A C 1
ATOM 1261 O O . LYS A 1 158 ? 2.491 -8.825 -11.508 1.00 95.88 158 LYS A O 1
ATOM 1266 N N . LEU A 1 159 ? 2.749 -7.931 -9.461 1.00 97.12 159 LEU A N 1
ATOM 1267 C CA . LEU A 1 159 ? 3.659 -6.868 -9.872 1.00 97.12 159 LEU A CA 1
ATOM 1268 C C . LEU A 1 159 ? 4.905 -7.416 -10.583 1.00 97.12 159 LEU A C 1
ATOM 1270 O O . LEU A 1 159 ? 5.271 -6.887 -11.629 1.00 97.12 159 LEU A O 1
ATOM 1274 N N . GLY A 1 160 ? 5.507 -8.495 -10.077 1.00 97.81 160 GLY A N 1
ATOM 1275 C CA . GLY A 1 160 ? 6.629 -9.162 -10.747 1.00 97.81 160 GLY A CA 1
ATOM 1276 C C . GLY A 1 160 ? 6.287 -9.567 -12.183 1.00 97.81 160 GLY A C 1
ATOM 1277 O O . GLY A 1 160 ? 6.919 -9.100 -13.127 1.00 97.81 160 GLY A O 1
ATOM 1278 N N . TYR A 1 161 ? 5.201 -10.322 -12.369 1.00 97.19 161 TYR A N 1
ATOM 1279 C CA . TYR A 1 161 ? 4.762 -10.741 -13.707 1.00 97.19 161 TYR A CA 1
ATOM 1280 C C . TYR A 1 161 ? 4.441 -9.565 -14.635 1.00 97.19 161 TYR A C 1
ATOM 1282 O O . TYR A 1 161 ? 4.824 -9.562 -15.803 1.00 97.19 161 TYR A O 1
ATOM 1290 N N . VAL A 1 162 ? 3.745 -8.544 -14.131 1.00 97.12 162 VAL A N 1
ATOM 1291 C CA . VAL A 1 162 ? 3.403 -7.370 -14.944 1.00 97.12 162 VAL A CA 1
ATOM 1292 C C . VAL A 1 162 ? 4.674 -6.570 -15.294 1.00 97.12 162 VAL A C 1
ATOM 1294 O O . VAL A 1 162 ? 4.778 -6.057 -16.408 1.00 97.12 162 VAL A O 1
ATOM 1297 N N . SER A 1 163 ? 5.686 -6.551 -14.419 1.00 98.19 163 SER A N 1
ATOM 1298 C CA . SER A 1 163 ? 6.998 -5.935 -14.688 1.00 98.19 163 SER A CA 1
ATOM 1299 C C . SER A 1 163 ? 7.740 -6.612 -15.828 1.00 98.19 163 SER A C 1
ATOM 1301 O O . SER A 1 163 ? 8.312 -5.922 -16.671 1.00 98.19 163 SER A O 1
ATOM 1303 N N . GLU A 1 164 ? 7.701 -7.941 -15.902 1.00 97.50 164 GLU A N 1
ATOM 1304 C CA . GLU A 1 164 ? 8.292 -8.690 -17.017 1.00 97.50 164 GLU A CA 1
ATOM 1305 C C . GLU A 1 164 ? 7.605 -8.354 -18.343 1.00 97.50 164 GLU A C 1
ATOM 1307 O O . GLU A 1 164 ? 8.275 -8.095 -19.345 1.00 97.50 164 GLU A O 1
ATOM 1312 N N . VAL A 1 165 ? 6.270 -8.260 -18.341 1.00 97.06 165 VAL A N 1
ATOM 1313 C CA . VAL A 1 165 ? 5.501 -7.858 -19.529 1.00 97.06 165 VAL A CA 1
ATOM 1314 C C . VAL A 1 165 ? 5.897 -6.454 -19.989 1.00 97.06 165 VAL A C 1
ATOM 1316 O O . VAL A 1 165 ? 6.124 -6.235 -21.182 1.00 97.06 165 VAL A O 1
ATOM 1319 N N . TYR A 1 166 ? 6.020 -5.497 -19.066 1.00 96.56 166 TYR A N 1
ATOM 1320 C CA . TYR A 1 166 ? 6.446 -4.139 -19.410 1.00 96.56 166 TYR A CA 1
ATOM 1321 C C . TYR A 1 166 ? 7.909 -4.058 -19.846 1.00 96.56 166 TYR A C 1
ATOM 1323 O O . TYR A 1 166 ? 8.231 -3.250 -20.719 1.00 96.56 166 TYR A O 1
ATOM 1331 N N . SER A 1 167 ? 8.779 -4.918 -19.320 1.00 96.38 167 SER A N 1
ATOM 1332 C CA . SER A 1 167 ? 10.153 -5.039 -19.802 1.00 96.38 167 SER A CA 1
ATOM 1333 C C . SER A 1 167 ? 10.199 -5.472 -21.267 1.00 96.38 167 SER A C 1
ATOM 1335 O O . SER A 1 167 ? 10.833 -4.811 -22.097 1.00 96.38 167 SER A O 1
ATOM 1337 N N . GLU A 1 168 ? 9.445 -6.512 -21.628 1.00 95.94 168 GLU A N 1
ATOM 1338 C CA . GLU A 1 168 ? 9.349 -6.952 -23.021 1.00 95.94 168 GLU A CA 1
ATOM 1339 C C . GLU A 1 168 ? 8.702 -5.887 -23.910 1.00 95.94 168 GLU A C 1
ATOM 1341 O O . GLU A 1 168 ? 9.183 -5.634 -25.017 1.00 95.94 168 GLU A O 1
ATOM 1346 N N . LYS A 1 169 ? 7.670 -5.190 -23.417 1.00 94.19 169 LYS A N 1
ATOM 1347 C CA . LYS A 1 169 ? 7.059 -4.065 -24.138 1.00 94.19 169 LYS A CA 1
ATOM 1348 C C . LYS A 1 169 ? 8.080 -2.958 -24.420 1.00 94.19 169 LYS A C 1
ATOM 1350 O O . LYS A 1 169 ? 8.153 -2.495 -25.555 1.00 94.19 169 LYS A O 1
ATOM 1355 N N . SER A 1 170 ? 8.889 -2.581 -23.426 1.00 94.31 170 SER A N 1
ATOM 1356 C CA . SER A 1 170 ? 9.958 -1.580 -23.558 1.00 94.31 170 SER A CA 1
ATOM 1357 C C . SER A 1 170 ? 11.004 -1.997 -24.601 1.00 94.31 170 SER A C 1
ATOM 1359 O O . SER A 1 170 ? 11.403 -1.188 -25.441 1.00 94.31 170 SER A O 1
ATOM 1361 N N . ARG A 1 171 ? 11.390 -3.280 -24.615 1.00 94.19 171 ARG A N 1
ATOM 1362 C CA . ARG A 1 171 ? 12.320 -3.844 -25.607 1.00 94.19 171 ARG A CA 1
ATOM 1363 C C . ARG A 1 171 ? 11.746 -3.810 -27.022 1.00 94.19 171 ARG A C 1
ATOM 1365 O O . ARG A 1 171 ? 12.429 -3.405 -27.960 1.00 94.19 171 ARG A O 1
ATOM 1372 N N . LEU A 1 172 ? 10.498 -4.246 -27.189 1.00 92.31 172 LEU A N 1
ATOM 1373 C CA . LEU A 1 172 ? 9.830 -4.313 -28.491 1.00 92.31 172 LEU A CA 1
ATOM 1374 C C . LEU A 1 172 ? 9.534 -2.921 -29.059 1.00 92.31 172 LEU A C 1
ATOM 1376 O O . LEU A 1 172 ? 9.584 -2.732 -30.276 1.00 92.31 172 LEU A O 1
ATOM 1380 N N . SER A 1 173 ? 9.258 -1.938 -28.197 1.00 90.12 173 SER A N 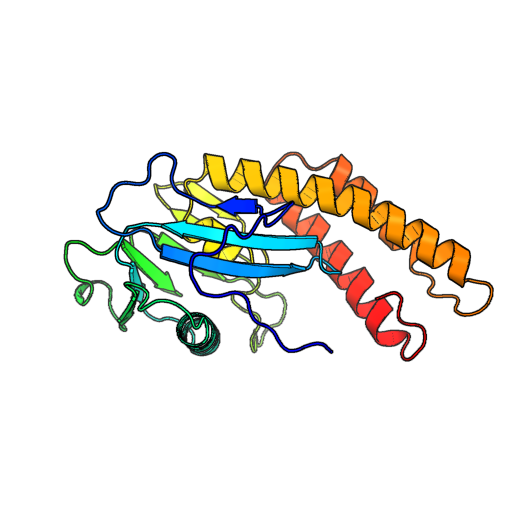1
ATOM 1381 C CA . SER A 1 173 ? 9.008 -0.564 -28.626 1.00 90.12 173 SER A CA 1
ATOM 1382 C C . SER A 1 173 ? 10.280 0.183 -29.024 1.00 90.12 173 SER A C 1
ATOM 1384 O O . SER A 1 173 ? 10.162 1.195 -29.709 1.00 90.12 173 SER A O 1
ATOM 1386 N N . ALA A 1 174 ? 11.476 -0.304 -28.663 1.00 88.81 174 ALA A N 1
ATOM 1387 C CA . ALA A 1 174 ? 12.738 0.437 -28.768 1.00 88.81 174 ALA A CA 1
ATOM 1388 C C . ALA A 1 174 ? 13.046 0.998 -30.168 1.00 88.81 174 ALA A C 1
ATOM 1390 O O . ALA A 1 174 ? 13.617 2.079 -30.283 1.00 88.81 174 ALA A O 1
ATOM 1391 N N . ASN A 1 175 ? 12.615 0.312 -31.232 1.00 85.38 175 ASN A N 1
ATOM 1392 C CA . ASN A 1 175 ? 12.825 0.755 -32.617 1.00 85.38 175 ASN A CA 1
ATOM 1393 C C . ASN A 1 175 ? 11.967 1.970 -33.025 1.00 85.38 175 ASN A C 1
ATOM 1395 O O . ASN A 1 175 ? 12.232 2.576 -34.060 1.00 85.38 175 ASN A O 1
ATOM 1399 N N . ARG A 1 176 ? 10.917 2.297 -32.262 1.00 86.38 176 ARG A N 1
ATOM 1400 C CA . ARG A 1 176 ? 10.021 3.444 -32.509 1.00 86.38 176 ARG A CA 1
ATOM 1401 C C . ARG A 1 176 ? 10.043 4.448 -31.360 1.00 86.38 176 ARG A C 1
ATOM 1403 O O . ARG A 1 176 ? 10.132 5.643 -31.598 1.00 86.38 176 ARG A O 1
ATOM 1410 N N . CYS A 1 177 ? 9.992 3.940 -30.136 1.00 87.12 177 CYS A N 1
ATOM 1411 C CA . CYS A 1 177 ? 10.084 4.677 -28.886 1.00 87.12 177 CYS A CA 1
ATOM 1412 C C . CYS A 1 177 ? 11.077 3.946 -27.981 1.00 87.12 177 CYS A C 1
ATOM 1414 O O . CYS A 1 177 ? 10.742 2.939 -27.342 1.00 87.12 177 CYS A O 1
ATOM 1416 N N . ASN A 1 178 ? 12.310 4.451 -27.924 1.00 87.12 178 ASN A N 1
ATOM 1417 C CA . ASN A 1 178 ? 13.274 3.994 -26.935 1.00 87.12 178 ASN A CA 1
ATOM 1418 C C . ASN A 1 178 ? 12.927 4.608 -25.577 1.00 87.12 178 ASN A C 1
ATOM 1420 O O . ASN A 1 178 ? 13.252 5.759 -25.302 1.00 87.12 178 ASN A O 1
ATOM 1424 N N . THR A 1 179 ? 12.247 3.825 -24.743 1.00 88.44 179 THR A N 1
ATOM 1425 C CA . THR A 1 179 ? 11.803 4.262 -23.414 1.00 88.44 179 THR A CA 1
ATOM 1426 C C . THR A 1 179 ? 12.929 4.228 -22.379 1.00 88.44 179 THR A C 1
ATOM 1428 O O . THR A 1 179 ? 12.832 4.887 -21.352 1.00 88.44 179 THR A O 1
ATOM 1431 N N . GLY A 1 180 ? 13.990 3.440 -22.606 1.00 89.62 180 GLY A N 1
ATOM 1432 C CA . GLY A 1 180 ? 15.064 3.227 -21.628 1.00 89.62 180 GLY A CA 1
ATOM 1433 C C . GLY A 1 180 ? 14.632 2.526 -20.328 1.00 89.62 180 GLY A C 1
ATOM 1434 O O . GLY A 1 180 ? 15.460 2.358 -19.440 1.00 89.62 180 GLY A O 1
ATOM 1435 N N . LEU A 1 181 ? 13.368 2.095 -20.214 1.00 95.50 181 LEU A N 1
ATOM 1436 C CA . LEU A 1 181 ? 12.774 1.532 -18.992 1.00 95.50 181 LEU A CA 1
ATOM 1437 C C . LEU A 1 181 ? 13.024 0.028 -18.807 1.00 95.50 181 LEU A C 1
ATOM 1439 O O . LEU A 1 181 ? 12.703 -0.528 -17.754 1.00 95.50 181 LEU A O 1
ATOM 1443 N N . GLN A 1 182 ? 13.572 -0.661 -19.813 1.00 96.00 182 GLN A N 1
ATOM 1444 C CA . GLN A 1 182 ? 13.764 -2.111 -19.758 1.00 96.00 182 GLN A CA 1
ATOM 1445 C C . GLN A 1 182 ? 14.606 -2.558 -18.545 1.00 96.00 182 GLN A C 1
ATOM 1447 O O . GLN A 1 182 ? 14.161 -3.459 -17.834 1.00 96.00 182 GLN A O 1
ATOM 1452 N N . PRO A 1 183 ? 15.773 -1.954 -18.239 1.00 97.06 183 PRO A N 1
ATOM 1453 C CA . PRO A 1 183 ? 16.566 -2.373 -17.083 1.00 97.06 183 PRO A CA 1
ATOM 1454 C C . PRO A 1 183 ? 15.838 -2.131 -15.755 1.00 97.06 183 PRO A C 1
ATOM 1456 O O . PRO A 1 183 ? 15.882 -2.978 -14.866 1.00 97.06 183 PRO A O 1
ATOM 1459 N N . ASP A 1 184 ? 15.126 -1.005 -15.638 1.00 97.75 184 ASP A N 1
ATOM 1460 C CA . ASP A 1 184 ? 14.393 -0.642 -14.423 1.00 97.75 184 ASP A CA 1
ATOM 1461 C C . ASP A 1 184 ? 13.219 -1.595 -14.154 1.00 97.75 184 ASP A C 1
ATOM 1463 O O . ASP A 1 184 ? 12.996 -1.998 -13.014 1.00 97.75 184 ASP A O 1
ATOM 1467 N N . THR A 1 185 ? 12.487 -1.986 -15.202 1.00 97.56 185 THR A N 1
ATOM 1468 C CA . THR A 1 185 ? 11.366 -2.939 -15.107 1.00 97.56 185 THR A CA 1
ATOM 1469 C C . THR A 1 185 ? 11.840 -4.362 -14.799 1.00 97.56 185 THR A C 1
ATOM 1471 O O . THR A 1 185 ? 11.215 -5.040 -13.986 1.00 97.56 185 THR A O 1
ATOM 1474 N N . ILE A 1 186 ? 12.986 -4.800 -15.343 1.00 98.25 186 ILE A N 1
ATOM 1475 C CA . ILE A 1 186 ? 13.628 -6.068 -14.935 1.00 98.25 186 ILE A CA 1
ATOM 1476 C C . ILE A 1 186 ? 13.991 -6.019 -13.452 1.00 98.25 186 ILE A C 1
ATOM 1478 O O . ILE A 1 186 ? 13.722 -6.968 -12.715 1.00 98.25 186 ILE A O 1
ATOM 1482 N N . PHE A 1 187 ? 14.590 -4.914 -13.005 1.00 98.31 187 PHE A N 1
ATOM 1483 C CA . PHE A 1 187 ? 14.987 -4.769 -11.611 1.00 98.31 187 PHE A CA 1
ATOM 1484 C C . PHE A 1 187 ? 13.775 -4.771 -10.669 1.00 98.31 187 PHE A C 1
ATOM 1486 O O . PHE A 1 187 ? 13.803 -5.473 -9.659 1.00 98.31 187 PHE A O 1
ATOM 1493 N N . LEU A 1 188 ? 12.680 -4.093 -11.034 1.00 98.44 188 LEU A N 1
ATOM 1494 C CA . LEU A 1 188 ? 11.428 -4.142 -10.274 1.00 98.44 188 LEU A CA 1
ATOM 1495 C C . LEU A 1 188 ? 10.858 -5.565 -10.189 1.00 98.44 188 LEU A C 1
ATOM 1497 O O . LEU A 1 188 ? 10.471 -5.989 -9.099 1.00 98.44 188 LEU A O 1
ATOM 1501 N N . SER A 1 189 ? 10.878 -6.324 -11.294 1.00 98.38 189 SER A N 1
ATOM 1502 C CA . SER A 1 189 ? 10.476 -7.738 -11.272 1.00 98.38 189 SER A CA 1
ATOM 1503 C C . SER A 1 189 ? 11.303 -8.533 -10.260 1.00 98.38 189 SER A C 1
ATOM 1505 O O . SER A 1 189 ? 10.757 -9.240 -9.413 1.00 98.38 189 SER A O 1
ATOM 1507 N N . LYS A 1 190 ? 12.628 -8.345 -10.259 1.00 98.25 190 LYS A N 1
ATOM 1508 C CA . LYS A 1 190 ? 13.523 -9.027 -9.316 1.00 98.25 190 LYS A CA 1
ATOM 1509 C C . LYS A 1 190 ? 13.304 -8.622 -7.863 1.00 98.25 190 LYS A C 1
ATOM 1511 O O . LYS A 1 190 ? 13.422 -9.482 -6.991 1.00 98.25 190 LYS A O 1
ATOM 1516 N N . LEU A 1 191 ? 12.964 -7.368 -7.575 1.00 98.19 191 LEU A N 1
ATOM 1517 C CA . LEU A 1 191 ? 12.572 -6.971 -6.219 1.00 98.19 191 LEU A CA 1
ATOM 1518 C C . LEU A 1 191 ? 11.277 -7.675 -5.792 1.00 98.19 191 LEU A C 1
ATOM 1520 O O . LEU A 1 191 ? 11.205 -8.206 -4.685 1.00 98.19 191 LEU A O 1
ATOM 1524 N N . ALA A 1 192 ? 10.288 -7.747 -6.685 1.00 97.88 192 ALA A N 1
ATOM 1525 C CA . ALA A 1 192 ? 9.024 -8.427 -6.429 1.00 97.88 192 ALA A CA 1
ATOM 1526 C C . ALA A 1 192 ? 9.179 -9.950 -6.238 1.00 97.88 192 ALA A C 1
ATOM 1528 O O . ALA A 1 192 ? 8.567 -10.521 -5.334 1.00 97.88 192 ALA A O 1
ATOM 1529 N N . GLU A 1 193 ? 10.020 -10.613 -7.038 1.00 97.00 193 GLU A N 1
ATOM 1530 C CA . GLU A 1 193 ? 10.356 -12.039 -6.883 1.00 97.00 193 GLU A CA 1
ATOM 1531 C C . GLU A 1 193 ? 10.989 -12.340 -5.517 1.00 97.00 193 GLU A C 1
ATOM 1533 O O . GLU A 1 193 ? 10.696 -13.370 -4.906 1.00 97.00 193 GLU A O 1
ATOM 1538 N N . ASN A 1 194 ? 11.845 -11.434 -5.034 1.00 96.88 194 ASN A N 1
ATOM 1539 C CA . ASN A 1 194 ? 12.596 -11.596 -3.790 1.00 96.88 194 ASN A CA 1
ATOM 1540 C C . ASN A 1 194 ? 11.867 -11.068 -2.547 1.00 96.88 194 ASN A C 1
ATOM 1542 O O . ASN A 1 194 ? 12.442 -11.103 -1.460 1.00 96.88 194 ASN A O 1
ATOM 1546 N N . TYR A 1 195 ? 10.623 -10.607 -2.690 1.00 97.31 195 TYR A N 1
ATOM 1547 C CA . TYR A 1 195 ? 9.812 -10.088 -1.594 1.00 97.31 195 TYR A CA 1
ATOM 1548 C C . TYR A 1 195 ? 9.605 -11.134 -0.486 1.00 97.31 195 TYR A C 1
ATOM 1550 O O . TYR A 1 195 ? 9.052 -12.220 -0.718 1.00 97.31 195 TYR A O 1
ATOM 1558 N N . LYS A 1 196 ? 10.002 -10.788 0.742 1.00 95.00 196 LYS A N 1
ATOM 1559 C CA . LYS A 1 196 ? 9.868 -11.635 1.937 1.00 95.00 196 LYS A CA 1
ATOM 1560 C C . LYS A 1 196 ? 8.766 -11.128 2.851 1.00 95.00 196 LYS A C 1
ATOM 1562 O O . LYS A 1 196 ? 7.916 -11.919 3.271 1.00 95.00 196 LYS A O 1
ATOM 1567 N N . ASP A 1 197 ? 8.764 -9.829 3.130 1.00 93.50 197 ASP A N 1
ATOM 1568 C CA . ASP A 1 197 ? 7.834 -9.200 4.062 1.00 93.50 197 ASP A CA 1
ATOM 1569 C C . ASP A 1 197 ? 7.552 -7.728 3.733 1.00 93.50 197 ASP A C 1
ATOM 1571 O O . ASP A 1 197 ? 8.091 -7.157 2.789 1.00 93.50 197 ASP A O 1
ATOM 1575 N N . LEU A 1 198 ? 6.660 -7.114 4.515 1.00 92.88 198 LEU A N 1
ATOM 1576 C CA . LEU A 1 198 ? 6.156 -5.762 4.270 1.00 92.88 198 LEU A CA 1
ATOM 1577 C C . LEU A 1 198 ? 7.243 -4.678 4.288 1.00 92.88 198 LEU A C 1
ATOM 1579 O O . LEU A 1 198 ? 7.022 -3.617 3.709 1.00 92.88 198 LEU A O 1
ATOM 1583 N N . ASN A 1 199 ? 8.402 -4.910 4.910 1.00 88.88 199 ASN A N 1
ATOM 1584 C CA . ASN A 1 199 ? 9.491 -3.932 4.897 1.00 88.88 199 ASN A CA 1
ATOM 1585 C C . ASN A 1 199 ? 10.135 -3.815 3.509 1.00 88.88 199 ASN A C 1
ATOM 1587 O O . ASN A 1 199 ? 10.574 -2.725 3.137 1.00 88.88 199 ASN A O 1
ATOM 1591 N N . ASP A 1 200 ? 10.133 -4.898 2.724 1.00 93.62 200 ASP A N 1
ATOM 1592 C CA . ASP A 1 200 ? 10.652 -4.903 1.351 1.00 93.62 200 ASP A CA 1
ATOM 1593 C C . ASP A 1 200 ? 9.803 -4.027 0.417 1.00 93.62 200 ASP A C 1
ATOM 1595 O O . ASP A 1 200 ? 10.294 -3.545 -0.607 1.00 93.62 200 ASP A O 1
ATOM 1599 N N . LEU A 1 201 ? 8.539 -3.763 0.782 1.00 93.62 201 LEU A N 1
ATOM 1600 C CA . LEU A 1 201 ? 7.626 -2.947 -0.018 1.00 93.62 201 LEU A CA 1
ATOM 1601 C C . LEU A 1 201 ? 8.150 -1.518 -0.215 1.00 93.62 201 LEU A C 1
ATOM 1603 O O . LEU A 1 201 ? 7.923 -0.939 -1.270 1.00 93.62 201 LEU A O 1
ATOM 1607 N N . ARG A 1 202 ? 8.927 -0.984 0.737 1.00 90.94 202 ARG A N 1
ATOM 1608 C CA . ARG A 1 202 ? 9.570 0.337 0.614 1.00 90.94 202 ARG A CA 1
ATOM 1609 C C . ARG A 1 202 ? 10.559 0.406 -0.549 1.00 90.94 202 ARG A C 1
ATOM 1611 O O . ARG A 1 202 ? 10.635 1.416 -1.238 1.00 90.94 202 ARG A O 1
ATOM 1618 N N . LEU A 1 203 ? 11.340 -0.657 -0.751 1.00 92.69 203 LEU A N 1
ATOM 1619 C CA . LEU A 1 203 ? 12.319 -0.719 -1.840 1.00 92.69 203 LEU A CA 1
ATOM 1620 C C . LEU A 1 203 ? 11.624 -0.890 -3.192 1.00 92.69 203 LEU A C 1
ATOM 1622 O O . LEU A 1 203 ? 12.032 -0.279 -4.177 1.00 92.69 203 LEU A O 1
ATOM 1626 N N . ILE A 1 204 ? 10.558 -1.693 -3.223 1.00 96.38 204 ILE A N 1
ATOM 1627 C CA . ILE A 1 204 ? 9.711 -1.876 -4.406 1.00 96.38 204 ILE A CA 1
ATOM 1628 C C . ILE A 1 204 ? 9.046 -0.550 -4.794 1.00 96.38 204 ILE A C 1
ATOM 1630 O O . ILE A 1 204 ? 9.098 -0.168 -5.961 1.00 96.38 204 ILE A O 1
ATOM 1634 N N . GLU A 1 205 ? 8.476 0.168 -3.823 1.00 93.62 205 GLU A N 1
ATOM 1635 C CA . GLU A 1 205 ? 7.860 1.482 -4.025 1.00 93.62 205 GLU A CA 1
ATOM 1636 C C . GLU A 1 205 ? 8.870 2.486 -4.590 1.00 93.62 205 GLU A C 1
ATOM 1638 O O . GLU A 1 205 ? 8.610 3.084 -5.631 1.00 93.62 205 GLU A O 1
ATOM 1643 N N . ALA A 1 206 ? 10.053 2.608 -3.981 1.00 92.62 206 ALA A N 1
ATOM 1644 C CA . ALA A 1 206 ? 11.084 3.527 -4.459 1.00 92.62 206 ALA A CA 1
ATOM 1645 C C . ALA A 1 206 ? 11.499 3.236 -5.914 1.00 92.62 206 ALA A C 1
ATOM 1647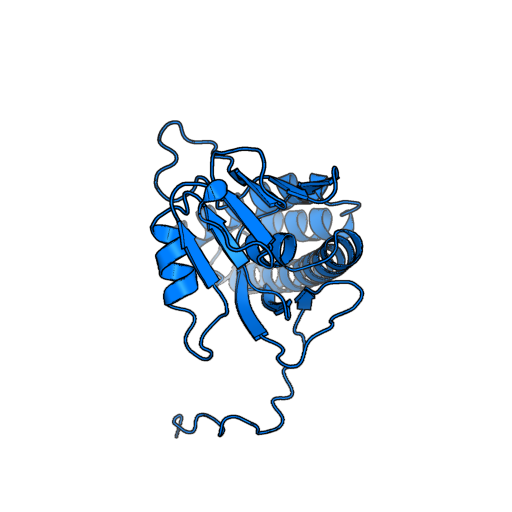 O O . ALA A 1 206 ? 11.664 4.154 -6.719 1.00 92.62 206 ALA A O 1
ATOM 1648 N N . GLN A 1 207 ? 11.631 1.957 -6.286 1.00 97.00 207 GLN A N 1
ATOM 1649 C CA . GLN A 1 207 ? 11.940 1.587 -7.668 1.00 97.00 207 GLN A CA 1
ATOM 1650 C C . GLN A 1 207 ? 10.770 1.868 -8.622 1.00 97.00 207 GLN A C 1
ATOM 1652 O O . GLN A 1 207 ? 10.992 2.304 -9.755 1.00 97.00 207 GLN A O 1
ATOM 1657 N N . ALA A 1 208 ? 9.530 1.642 -8.183 1.00 96.44 208 ALA A N 1
ATOM 1658 C CA . ALA A 1 208 ? 8.344 1.995 -8.952 1.00 96.44 208 ALA A CA 1
ATOM 1659 C C . ALA A 1 208 ? 8.289 3.510 -9.220 1.00 96.44 208 ALA A C 1
ATOM 1661 O O . ALA A 1 208 ? 8.085 3.914 -10.361 1.00 96.44 208 ALA A O 1
ATOM 1662 N N . GLU A 1 209 ? 8.566 4.354 -8.227 1.00 93.75 209 GLU A N 1
ATOM 1663 C CA . GLU A 1 209 ? 8.591 5.815 -8.394 1.00 93.75 209 GLU A CA 1
ATOM 1664 C C . GLU A 1 209 ? 9.656 6.289 -9.398 1.00 93.75 209 GLU A C 1
ATOM 1666 O O . GLU A 1 209 ? 9.405 7.215 -10.179 1.00 93.75 209 GLU A O 1
ATOM 1671 N N . ILE A 1 210 ? 10.819 5.626 -9.444 1.00 95.38 210 ILE A N 1
ATOM 1672 C CA . ILE A 1 210 ? 11.854 5.884 -10.461 1.00 95.38 210 ILE A CA 1
ATOM 1673 C C . ILE A 1 210 ? 11.320 5.576 -11.864 1.00 95.38 210 ILE A C 1
ATOM 1675 O O . ILE A 1 210 ? 11.491 6.388 -12.779 1.00 95.38 210 ILE A O 1
ATOM 1679 N N . ILE A 1 211 ? 10.674 4.419 -12.041 1.00 97.12 211 ILE A N 1
ATOM 1680 C CA . ILE A 1 211 ? 10.075 4.027 -13.325 1.00 97.12 211 ILE A CA 1
ATOM 1681 C C . ILE A 1 211 ? 8.985 5.017 -13.723 1.00 97.12 211 ILE A C 1
ATOM 1683 O O . ILE A 1 211 ? 8.965 5.450 -14.871 1.00 97.12 211 ILE A O 1
ATOM 1687 N N . ASP A 1 212 ? 8.124 5.413 -12.787 1.00 95.62 212 ASP A N 1
ATOM 1688 C CA . ASP A 1 212 ? 7.013 6.321 -13.059 1.00 95.62 212 ASP A CA 1
ATOM 1689 C C . ASP A 1 212 ? 7.477 7.717 -13.466 1.00 95.62 212 ASP A C 1
ATOM 1691 O O . ASP A 1 212 ? 7.002 8.286 -14.452 1.00 95.62 212 ASP A O 1
ATOM 1695 N N . SER A 1 213 ? 8.491 8.233 -12.775 1.00 94.12 213 SER A N 1
ATOM 1696 C CA . SER A 1 213 ? 9.109 9.519 -13.103 1.00 94.12 213 SER A CA 1
ATOM 1697 C C . SER A 1 213 ? 9.743 9.501 -14.495 1.00 94.12 213 SER A C 1
ATOM 1699 O O . SER A 1 213 ? 9.538 10.424 -15.287 1.00 94.12 213 SER A O 1
ATOM 1701 N N . LYS A 1 214 ? 10.475 8.429 -14.829 1.00 95.06 214 LYS A N 1
ATOM 1702 C CA . LYS A 1 214 ? 11.050 8.238 -16.168 1.00 95.06 214 LYS A CA 1
ATOM 1703 C C . LYS A 1 214 ? 9.956 8.090 -17.227 1.00 95.06 214 LYS A C 1
ATOM 1705 O O . LYS A 1 214 ? 10.056 8.728 -18.268 1.00 95.06 214 LYS A O 1
ATOM 1710 N N . ASN A 1 215 ? 8.909 7.308 -16.957 1.00 95.25 215 ASN A N 1
ATOM 1711 C CA . ASN A 1 215 ? 7.796 7.073 -17.876 1.00 95.25 215 ASN A CA 1
ATOM 1712 C C . ASN A 1 215 ? 7.070 8.374 -18.242 1.00 95.25 215 ASN A C 1
ATOM 1714 O O . ASN A 1 215 ? 6.867 8.656 -19.421 1.00 95.25 215 ASN A O 1
ATOM 1718 N N . LYS A 1 216 ? 6.755 9.207 -17.243 1.00 94.19 216 LYS A N 1
ATOM 1719 C CA . LYS A 1 216 ? 6.112 10.517 -17.439 1.00 94.19 216 LYS A CA 1
ATOM 1720 C C . LYS A 1 216 ? 6.957 11.472 -18.286 1.00 94.19 216 LYS A C 1
ATOM 1722 O O . LYS A 1 216 ? 6.406 12.246 -19.065 1.00 94.19 216 LYS A O 1
ATOM 1727 N N . ALA A 1 217 ? 8.285 11.399 -18.182 1.00 93.50 217 ALA A N 1
ATOM 1728 C CA . ALA A 1 217 ? 9.196 12.233 -18.965 1.00 93.50 217 ALA A CA 1
ATOM 1729 C C . ALA A 1 217 ? 9.266 11.855 -20.461 1.00 93.50 217 ALA A C 1
ATOM 1731 O O . ALA A 1 217 ? 9.806 12.627 -21.252 1.00 93.50 217 ALA A O 1
ATOM 1732 N N . LEU A 1 218 ? 8.721 10.700 -20.866 1.00 90.62 218 LEU A N 1
ATOM 1733 C CA . LEU A 1 218 ? 8.742 10.228 -22.258 1.00 90.62 218 LEU A CA 1
ATOM 1734 C C . LEU A 1 218 ? 7.668 10.872 -23.149 1.00 90.62 218 LEU A C 1
ATOM 1736 O O . LEU A 1 218 ? 7.712 10.693 -24.368 1.00 90.62 218 LEU A O 1
ATOM 1740 N N . GLY A 1 219 ? 6.707 11.604 -22.574 1.00 88.75 219 GLY A N 1
ATOM 1741 C CA . GLY A 1 219 ? 5.620 12.231 -23.328 1.00 88.75 219 GLY A CA 1
ATOM 1742 C C . GLY A 1 219 ? 4.813 11.205 -24.128 1.00 88.75 219 GLY A C 1
ATOM 1743 O O . GLY A 1 219 ? 4.303 10.242 -23.566 1.00 88.75 219 GLY A O 1
ATOM 1744 N N . GLU A 1 220 ? 4.729 11.385 -25.448 1.00 88.31 220 GLU A N 1
ATOM 1745 C CA . GLU A 1 220 ? 3.996 10.487 -26.361 1.00 88.31 220 GLU A CA 1
ATOM 1746 C C . GLU A 1 220 ? 4.576 9.064 -26.441 1.00 88.31 220 GLU A C 1
ATOM 1748 O O . GLU A 1 220 ? 3.913 8.148 -26.922 1.00 88.31 220 GLU A O 1
ATOM 1753 N N . CYS A 1 221 ? 5.814 8.872 -25.980 1.00 89.38 221 CYS A N 1
ATOM 1754 C CA . CYS A 1 221 ? 6.468 7.568 -25.912 1.00 89.38 221 CYS A CA 1
ATOM 1755 C C . CYS A 1 221 ? 6.320 6.896 -24.535 1.00 89.38 221 CYS A C 1
ATOM 1757 O O . CYS A 1 221 ? 7.092 5.981 -24.228 1.00 89.38 221 CYS A O 1
ATOM 1759 N N . ASN A 1 222 ? 5.377 7.332 -23.692 1.00 90.75 222 ASN A N 1
ATOM 1760 C CA . ASN A 1 222 ? 5.101 6.653 -22.431 1.00 90.75 222 ASN A CA 1
ATOM 1761 C C . ASN A 1 222 ? 4.747 5.175 -22.665 1.00 90.75 222 ASN A C 1
ATOM 1763 O O . ASN A 1 222 ? 4.083 4.774 -23.622 1.00 90.75 222 ASN A O 1
ATOM 1767 N N . LEU A 1 223 ? 5.251 4.327 -21.779 1.00 89.62 223 LEU A N 1
ATOM 1768 C CA . LEU A 1 223 ? 5.067 2.888 -21.845 1.00 89.62 223 LEU A CA 1
ATOM 1769 C C . LEU A 1 223 ? 3.679 2.469 -21.338 1.00 89.62 223 LEU A C 1
ATOM 1771 O O . LEU A 1 223 ? 3.166 1.426 -21.759 1.00 89.62 223 LEU A O 1
ATOM 1775 N N . TYR A 1 224 ? 3.085 3.273 -20.460 1.00 89.69 224 TYR A N 1
ATOM 1776 C CA . TYR A 1 224 ? 1.735 3.155 -19.911 1.00 89.69 224 TYR A CA 1
ATOM 1777 C C . TYR A 1 224 ? 1.179 4.541 -19.590 1.00 89.69 224 TYR A C 1
ATOM 1779 O O . TYR A 1 224 ? 1.998 5.467 -19.350 1.00 89.69 224 TYR A O 1
#

Secondary structure (DSSP, 8-state):
----PPPTTS----TT-EEEE-SS--SS--EEEEEEEESSSEEEEEEEEE-SEEEEES--HHHHHHHHH-TTS--SEEEESSGGGS-TTEEEEEES-SSSSEEEEEE-SSTT-TTTTTTEEEEEETTEEEEEEGGGHHHHHHS-HHHHHHHHHHHHHHHHHHHHHHHHHHHHHTTT-----HHHHHHHHHHHHT--SGGGHHHHHHHHHHHHHHHHTTGGG---

Foldseek 3Di:
DPDDDDPDPPPPPPPDEQEQAAPDADAPDKDKFWDFDPLPHTQHIYIYIHHFAAEEAPDDPVVVCVVVVRPDDPHSYHYYHDPVPDDPRHQYEYEPDDDGQKYQFFDDPDPVCVVPRRQWDWIQHPNDTATDHHPCPSSVVRHDRVSSWVSVLVSLQSLLVVLVVLLVLCVVCCVPQNLVCNVLSNVLSVLSVPDDTRVSVVVSSVSSVVSNVSQVVSVVSRSD